Protein 4AIK (pdb70)

Solvent-accessible surface area: 15675 Å² total; per-residue (Å²): 102,41,4,17,29,29,0,11,81,0,13,48,32,13,83,44,2,14,46,97,80,6,137,114,56,155,36,82,64,56,24,7,30,0,0,15,1,5,58,89,36,62,64,154,70,50,45,100,74,9,3,114,28,21,32,36,119,74,90,51,0,49,174,9,0,40,76,0,78,126,130,21,14,1,45,42,96,69,28,79,145,47,187,210,41,107,132,12,69,29,35,159,114,0,63,85,38,15,128,93,0,42,33,23,16,23,57,0,19,128,85,0,25,37,86,15,51,93,110,36,53,65,29,0,48,26,2,6,73,102,0,13,88,48,3,109,148,41,121,176,55,25,12,20,34,38,1,40,77,2,3,76,30,10,72,46,0,9,54,84,78,8,149,109,44,159,32,82,64,47,10,9,21,0,0,32,4,8,76,107,35,65,36,121,49,56,49,117,106,7,4,156,26,13,27,46,128,72,90,50,0,46,176,8,0,67,94,0,76,148,101,24,9,2,42,44,112,54,6,100,127,56,207,220,40,120,67,10,66,43,20,159,114,1,73,78,42,14,125,93,1,45,36,27,14,36,66,0,32,144,82,2,21,65,46,21,57,87,107,27,53,61,52,3,54,39,1,5,83,79,0,18,135,39,0,87,113,20,67,118,192

Secondary structure (DSSP, 8-state):
--HHHHHHHHHHHHHHHHHHHTGGG---HHHHHHHHHHHHS-TTS-HHHHHHHHTS-HHHHHHHHHHHHHTTSEEEEEPSS-TT-EEEEE-GGGHHHHHHHHHHHHHHHHHHTTTS-HHHHHHHHHHHHHHHHHHHH--/---HHHHHHHHHHHHHHHHHHHTGGG---HHHHHHHHHHHHS-TTS-HHHHHHHHTS-HHHHHHHHHHHHHTTSEEEEE-SS-TT-EEEEE-GGGHHHHHHHHHHHHHHHHHHHTTS-HHHHHHHHHHHHHHHHHHHHHHH-

InterPro domains:
  IPR000835 MarR-type HTH domain [PF01047] (29-87)
  IPR000835 MarR-type HTH domain [PR00598] (47-63)
  IPR000835 MarR-type HTH domain [PR00598] (64-79)
  IPR000835 MarR-type HTH domain [PR00598] (83-99)
  IPR000835 MarR-type HTH domain [PR00598] (113-133)
  IPR000835 MarR-type HTH domain [PS50995] (2-135)
  IPR000835 MarR-type HTH domain [SM00347] (22-123)
  IPR023071 Transcriptional regulator, SlyA [MF_01819] (1-143)
  IPR023187 Transcriptional regulator MarR-type, conserved site [PS01117] (62-96)
  IPR036388 Winged helix-like DNA-binding domain superfamily [G3DSA:1.10.10.10] (1-143)
  IPR036390 Winged helix DNA-binding domain superfamily [SSF46785] (4-139)
  IPR039422 Transcription regulators MarR/SlyA-like [PTHR33164] (9-137)

Nearest PDB structures (foldseek):
  4aij-assembly1_B  TM=9.944E-01  e=9.880E-22  Yersinia pseudotuberculosis
  3q5f-assembly1_B  TM=8.776E-01  e=2.417E-16  Salmonella enterica subsp. enterica serovar Typhimurium
  2fbh-assembly1_A  TM=9.284E-01  e=7.154E-11  Pseudomonas aeruginosa
  5cyv-assembly1_B  TM=8.514E-01  e=1.481E-07  Rhodococcus jostii RHA1
  6pcp-assembly2_C  TM=8.225E-01  e=2.464E-07  Bordetella pertussis

Organism: Yersinia pseudotuberculosis serotype O:3 (strain YPIII) (NCBI:txid502800)

GO terms:
  GO:0000976 transcription cis-regulatory region binding (F, IPI)
  GO:0001216 DNA-binding transcription activator activity (F, IPI)
  GO:0001217 DNA-binding transcription repressor activity (F, IPI)
  GO:0032993 protein-DNA complex (C, IPI)
  GO:0045893 positive regulation of DNA-templated transcription (P, IDA)

CATH classification: 1.10.10.10

B-factor: mean 50.53, std 24.06, range [2.0, 117.18]

Foldseek 3Di:
DPVVVVVVVVVVVLLVVLCVQCVVVVDDSLLLLLQLLLVVDAQPDALQVSCVSSVHGNVVVVVSLVVCVVVVQWDWDQDPVHNVHTGIHGDPVCVVVNVSSVVSNVVSVVVVCPPPDDVVVVVVVVVVVVVVVVVVVPD/DDPPVVVVVVVVVVLLVVLCVQLVVVVDDSLQLLLLLQLVVDWQQDALCVSCVSSPHHSVVVVVSVVVCVVVVQWDWDADPVDRVGTGTGGDPVCVVVNVSSVVSNVVSVCVVPVVDDPCCVVVVVVVVVVVVVVVVVVVVD

Radius of gyration: 20.88 Å; Cα contacts (8 Å, |Δi|>4): 274; chains: 2; bounding box: 50×50×64 Å

Structure (mmCIF, N/CA/C/O backbone):
data_4AIK
#
_entry.id   4AIK
#
_cell.length_a   88.678
_cell.length_b   88.678
_cell.length_c   67.503
_cell.angle_alpha   90.00
_cell.angle_beta   90.00
_cell.angle_gamma   120.00
#
_symmetry.space_group_name_H-M   'P 3'
#
loop_
_entity.id
_entity.type
_entity.pdbx_description
1 polymer 'TRANSCRIPTIONAL REGULATOR SLYA'
2 polymer "ROVA PROMOTER FRAGMENT, 5'-D(*AP*TP*GP*AP*TP*AP*TP*TP *AP*TP**TP*TP*AP*TP*AP*TP*GP*AP*TP*AP*A)-3'"
3 polymer "ROVA PROMOTER FRAGMENT, 5'-D(*TP*TP*TP*AP*TP*CP*AP*TP *AP*TP*AP*AP*AP*TP*AP*AP*TP*AP*TP*CP*A)-3'"
4 water water
#
loop_
_atom_site.group_PDB
_atom_site.id
_atom_site.type_symbol
_atom_site.label_atom_id
_atom_site.label_alt_id
_atom_site.label_comp_id
_atom_site.label_asym_id
_atom_site.label_entity_id
_atom_site.label_seq_id
_atom_site.pdbx_PDB_ins_code
_atom_site.Cartn_x
_atom_site.Cartn_y
_atom_site.Cartn_z
_atom_site.occupancy
_atom_site.B_iso_or_equiv
_atom_site.auth_seq_id
_atom_site.auth_comp_id
_atom_site.auth_asym_id
_atom_site.auth_atom_id
_atom_site.pdbx_PDB_model_num
ATOM 1 N N . SER A 1 3 ? -34.874 -18.161 -13.532 1.00 37.02 3 SER A N 1
ATOM 2 C CA . SER A 1 3 ? -33.647 -17.605 -12.918 1.00 34.99 3 SER A CA 1
ATOM 3 C C . SER A 1 3 ? -32.680 -18.726 -12.628 1.00 34.21 3 SER A C 1
ATOM 4 O O . SER A 1 3 ? -33.083 -19.830 -12.271 1.00 33.22 3 SER A O 1
ATOM 7 N N . THR A 1 4 ? -31.401 -18.415 -12.785 1.00 33.38 4 THR A N 1
ATOM 8 C CA . THR A 1 4 ? -30.334 -19.356 -12.520 1.00 33.50 4 THR A CA 1
ATOM 9 C C . THR A 1 4 ? -29.289 -18.645 -11.675 1.00 32.30 4 THR A C 1
ATOM 10 O O . THR A 1 4 ? -28.105 -18.963 -11.760 1.00 31.84 4 THR A O 1
ATOM 14 N N . LEU A 1 5 ? -29.739 -17.696 -10.847 1.00 32.24 5 LEU A N 1
ATOM 15 C CA . LEU A 1 5 ? -28.837 -16.844 -10.068 1.00 31.88 5 LEU A CA 1
ATOM 16 C C . LEU A 1 5 ? -27.714 -17.582 -9.317 1.00 30.27 5 LEU A C 1
ATOM 17 O O . LEU A 1 5 ? -26.596 -17.093 -9.273 1.00 29.48 5 LEU A O 1
ATOM 22 N N . GLY A 1 6 ? -28.004 -18.746 -8.725 1.00 30.22 6 GLY A N 1
ATOM 23 C CA . GLY A 1 6 ? -26.934 -19.544 -8.097 1.00 30.24 6 GLY A CA 1
ATOM 24 C C . GLY A 1 6 ? -25.881 -20.006 -9.095 1.00 30.05 6 GLY A C 1
ATOM 25 O O . GLY A 1 6 ? -24.674 -19.874 -8.850 1.00 29.92 6 GLY A O 1
ATOM 26 N N . SER A 1 7 ? -26.346 -20.532 -10.228 1.00 31.05 7 SER A N 1
ATOM 27 C CA . SER A 1 7 ? -25.478 -21.010 -11.302 1.00 31.78 7 SER A CA 1
ATOM 28 C C . SER A 1 7 ? -24.642 -19.860 -11.872 1.00 31.16 7 SER A C 1
ATOM 29 O O . SER A 1 7 ? -23.434 -20.032 -12.166 1.00 30.39 7 SER A O 1
ATOM 32 N N . ASP A 1 8 ? -25.296 -18.703 -11.996 1.00 30.57 8 ASP A N 1
ATOM 33 C CA . ASP A 1 8 ? -24.677 -17.435 -12.446 1.00 30.60 8 ASP A CA 1
ATOM 34 C C . ASP A 1 8 ? -23.563 -16.956 -11.530 1.00 28.81 8 ASP A C 1
ATOM 35 O O . ASP A 1 8 ? -22.463 -16.628 -12.010 1.00 28.61 8 ASP A O 1
ATOM 40 N N . LEU A 1 9 ? -23.843 -16.908 -10.222 1.00 27.51 9 LEU A N 1
ATOM 41 C CA . LEU A 1 9 ? -22.839 -16.518 -9.239 1.00 26.04 9 LEU A CA 1
ATOM 42 C C . LEU A 1 9 ? -21.667 -17.483 -9.295 1.00 25.11 9 LEU A C 1
ATOM 43 O O . LEU A 1 9 ? -20.519 -17.042 -9.325 1.00 23.97 9 LEU A O 1
ATOM 48 N N . ALA A 1 10 ? -21.954 -18.789 -9.330 1.00 24.60 10 ALA A N 1
ATOM 49 C CA . ALA A 1 10 ? -20.901 -19.817 -9.413 1.00 25.59 10 ALA A CA 1
ATOM 50 C C . ALA A 1 10 ? -19.997 -19.669 -10.648 1.00 25.42 10 ALA A C 1
ATOM 51 O O . ALA A 1 10 ? -18.770 -19.809 -10.541 1.00 25.18 10 ALA A O 1
ATOM 53 N N . ARG A 1 11 ? -20.593 -19.372 -11.806 1.00 26.39 11 ARG A N 1
ATOM 54 C CA . ARG A 1 11 ? -19.825 -19.069 -13.026 1.00 28.01 11 ARG A CA 1
ATOM 55 C C . ARG A 1 11 ? -18.944 -17.822 -12.905 1.00 26.72 11 ARG A C 1
ATOM 56 O O . ARG A 1 11 ? -17.762 -17.829 -13.314 1.00 25.17 11 ARG A O 1
ATOM 64 N N . LEU A 1 12 ? -19.513 -16.744 -12.370 1.00 26.39 12 LEU A N 1
ATOM 65 C CA . LEU A 1 12 ? -18.724 -15.544 -12.095 1.00 26.46 12 LEU A CA 1
ATOM 66 C C . LEU A 1 12 ? -17.494 -15.874 -11.232 1.00 26.00 12 LEU A C 1
ATOM 67 O O . LEU A 1 12 ? -16.362 -15.504 -11.598 1.00 26.09 12 LEU A O 1
ATOM 72 N N . VAL A 1 13 ? -17.735 -16.538 -10.097 1.00 25.35 13 VAL A N 1
ATOM 73 C CA . VAL A 1 13 ? -16.674 -16.956 -9.152 1.00 25.97 13 VAL A CA 1
ATOM 74 C C . VAL A 1 13 ? -15.541 -17.724 -9.853 1.00 25.92 13 VAL A C 1
ATOM 75 O O . VAL A 1 13 ? -14.342 -17.430 -9.631 1.00 25.67 13 VAL A O 1
ATOM 79 N N . ARG A 1 14 ? -15.915 -18.668 -10.716 1.00 25.65 14 ARG A N 1
ATOM 80 C CA . ARG A 1 14 ? -14.940 -19.538 -11.390 1.00 26.82 14 ARG A CA 1
ATOM 81 C C . ARG A 1 14 ? -14.161 -18.785 -12.456 1.00 26.13 14 ARG A C 1
ATOM 82 O O . ARG A 1 14 ? -12.950 -18.967 -12.571 1.00 25.44 14 ARG A O 1
ATOM 90 N N . VAL A 1 15 ? -14.830 -17.930 -13.225 1.00 26.48 15 VAL A N 1
ATOM 91 C CA . VAL A 1 15 ? -14.098 -17.171 -14.257 1.00 27.71 15 VAL A CA 1
ATOM 92 C C . VAL A 1 15 ? -13.138 -16.141 -13.625 1.00 26.37 15 VAL A C 1
ATOM 93 O O . VAL A 1 15 ? -12.038 -15.890 -14.162 1.00 26.36 15 VAL A O 1
ATOM 97 N N . TRP A 1 16 ? -13.542 -15.574 -12.483 1.00 25.60 16 TRP A N 1
ATOM 98 C CA . TRP A 1 16 ? -12.744 -14.568 -11.739 1.00 25.25 16 TRP A CA 1
ATOM 99 C C . TRP A 1 16 ? -11.478 -15.217 -11.178 1.00 25.26 16 TRP A C 1
ATOM 100 O O . TRP A 1 16 ? -10.365 -14.673 -11.309 1.00 24.72 16 TRP A O 1
ATOM 111 N N . ARG A 1 17 ? -11.665 -16.359 -10.522 1.00 24.30 17 ARG A N 1
ATOM 112 C CA . ARG A 1 17 ? -10.536 -17.161 -10.038 1.00 24.76 17 ARG A CA 1
ATOM 113 C C . ARG A 1 17 ? -9.599 -17.600 -11.168 1.00 25.68 17 ARG A C 1
ATOM 114 O O . ARG A 1 17 ? -8.365 -17.597 -10.994 1.00 24.37 17 ARG A O 1
ATOM 122 N N . ALA A 1 18 ? -10.166 -17.962 -12.320 1.00 26.22 18 ALA A N 1
ATOM 123 C CA . ALA A 1 18 ? -9.369 -18.425 -13.468 1.00 27.21 18 ALA A CA 1
ATOM 124 C C . ALA A 1 18 ? -8.541 -17.304 -14.095 1.00 26.88 18 ALA A C 1
ATOM 125 O O . ALA A 1 18 ? -7.410 -17.535 -14.570 1.00 26.31 18 ALA A O 1
ATOM 127 N N . LEU A 1 19 ? -9.080 -16.093 -14.059 1.00 25.89 19 LEU A N 1
ATOM 128 C CA . LEU A 1 19 ? -8.323 -14.903 -14.449 1.00 25.48 19 LEU A CA 1
ATOM 129 C C . LEU A 1 19 ? -7.158 -14.620 -13.494 1.00 24.50 19 LEU A C 1
ATOM 130 O O . LEU A 1 19 ? -6.076 -14.239 -13.951 1.00 24.64 19 LEU A O 1
ATOM 135 N N . ILE A 1 20 ? -7.371 -14.784 -12.185 1.00 23.70 20 ILE A N 1
ATOM 136 C CA . ILE A 1 20 ? -6.268 -14.628 -11.231 1.00 23.69 20 ILE A CA 1
ATOM 137 C C . ILE A 1 20 ? -5.246 -15.725 -11.467 1.00 24.77 20 ILE A C 1
ATOM 138 O O . ILE A 1 20 ? -4.037 -15.450 -11.583 1.00 24.64 20 ILE A O 1
ATOM 143 N N . ASP A 1 21 ? -5.715 -16.971 -11.519 1.00 24.65 21 ASP A N 1
ATOM 144 C CA . ASP A 1 21 ? -4.816 -18.100 -11.799 1.00 26.33 21 ASP A CA 1
ATOM 145 C C . ASP A 1 21 ? -3.971 -17.870 -13.053 1.00 26.74 21 ASP A C 1
ATOM 146 O O . ASP A 1 21 ? -2.748 -18.109 -13.032 1.00 27.20 21 ASP A O 1
ATOM 151 N N . HIS A 1 22 ? -4.608 -17.402 -14.130 1.00 26.74 22 HIS A N 1
ATOM 152 C CA . HIS A 1 22 ? -3.890 -17.108 -15.372 1.00 28.04 22 HIS A CA 1
ATOM 153 C C . HIS A 1 22 ? -2.793 -16.053 -15.201 1.00 26.88 22 HIS A C 1
ATOM 154 O O . HIS A 1 22 ? -1.663 -16.227 -15.711 1.00 26.90 22 HIS A O 1
ATOM 161 N N . ARG A 1 23 ? -3.116 -14.973 -14.494 1.00 27.92 23 ARG A N 1
ATOM 162 C CA . ARG A 1 23 ? -2.138 -13.895 -14.264 1.00 28.34 23 ARG A CA 1
ATOM 163 C C . ARG A 1 23 ? -0.990 -14.336 -13.346 1.00 27.56 23 ARG A C 1
ATOM 164 O O . ARG A 1 23 ? 0.082 -13.719 -13.358 1.00 27.99 23 ARG A O 1
ATOM 172 N N . LEU A 1 24 ? -1.198 -15.410 -12.582 1.00 26.84 24 LEU A N 1
ATOM 173 C CA . LEU A 1 24 ? -0.163 -15.925 -11.682 1.00 26.32 24 LEU A CA 1
ATOM 174 C C . LEU A 1 24 ? 0.651 -17.094 -12.237 1.00 26.76 24 LEU A C 1
ATOM 175 O O . LEU A 1 24 ? 1.558 -17.561 -11.557 1.00 27.33 24 LEU A O 1
ATOM 180 N N . LYS A 1 25 ? 0.325 -17.547 -13.452 1.00 28.13 25 LYS A N 1
ATOM 181 C CA . LYS A 1 25 ? 0.883 -18.775 -14.060 1.00 29.40 25 LYS A CA 1
ATOM 182 C C . LYS A 1 25 ? 2.414 -18.908 -13.969 1.00 30.43 25 LYS A C 1
ATOM 183 O O . LYS A 1 25 ? 2.903 -19.976 -13.573 1.00 31.16 25 LYS A O 1
ATOM 189 N N . PRO A 1 26 ? 3.167 -17.852 -14.357 1.00 30.99 26 PRO A N 1
ATOM 190 C CA . PRO A 1 26 ? 4.643 -17.970 -14.299 1.00 32.33 26 PRO A CA 1
ATOM 191 C C . PRO A 1 26 ? 5.168 -18.316 -12.901 1.00 32.08 26 PRO A C 1
ATOM 192 O O . PRO A 1 26 ? 6.284 -18.841 -12.761 1.00 33.60 26 PRO A O 1
ATOM 196 N N . LEU A 1 27 ? 4.352 -18.054 -11.884 1.00 30.77 27 LEU A N 1
ATOM 197 C CA . LEU A 1 27 ? 4.678 -18.403 -10.501 1.00 29.88 27 LEU A CA 1
ATOM 198 C C . LEU A 1 27 ? 4.629 -19.932 -10.254 1.00 30.78 27 LEU A C 1
ATOM 199 O O . LEU A 1 27 ? 5.251 -20.442 -9.316 1.00 30.90 27 LEU A O 1
ATOM 204 N N . GLU A 1 28 ? 3.951 -20.669 -11.135 1.00 31.41 28 GLU A N 1
ATOM 205 C CA . GLU A 1 28 ? 3.786 -22.137 -11.006 1.00 32.75 28 GLU A CA 1
ATOM 206 C C . GLU A 1 28 ? 3.274 -22.610 -9.630 1.00 32.14 28 GLU A C 1
ATOM 207 O O . GLU A 1 28 ? 3.749 -23.614 -9.090 1.00 32.57 28 GLU A O 1
ATOM 213 N N . LEU A 1 29 ? 2.336 -21.865 -9.048 1.00 31.03 29 LEU A N 1
ATOM 214 C CA . LEU A 1 29 ? 1.620 -22.357 -7.881 1.00 30.83 29 LEU A CA 1
ATOM 215 C C . LEU A 1 29 ? 0.298 -22.919 -8.342 1.00 31.42 29 LEU A C 1
ATOM 216 O O . LEU A 1 29 ? -0.428 -22.305 -9.137 1.00 31.38 29 LEU A O 1
ATOM 221 N N . THR A 1 30 ? -0.035 -24.077 -7.809 1.00 31.43 30 THR A N 1
ATOM 222 C CA . THR A 1 30 ? -1.383 -24.578 -7.947 1.00 31.99 30 THR A CA 1
ATOM 223 C C . THR A 1 30 ? -2.372 -23.565 -7.355 1.00 30.80 30 THR A C 1
ATOM 224 O O . THR A 1 30 ? -2.069 -22.836 -6.403 1.00 30.38 30 THR A O 1
ATOM 228 N N . GLN A 1 31 ? -3.560 -23.525 -7.934 1.00 31.52 31 GLN A N 1
ATOM 229 C CA . GLN A 1 31 ? -4.653 -22.733 -7.394 1.00 31.83 31 GLN A CA 1
ATOM 230 C C . GLN A 1 31 ? -4.782 -22.889 -5.874 1.00 31.10 31 GLN A C 1
ATOM 231 O O . GLN A 1 31 ? -4.952 -21.908 -5.165 1.00 30.55 31 GLN A O 1
ATOM 237 N N . THR A 1 32 ? -4.643 -24.112 -5.362 1.00 31.54 32 THR A N 1
ATOM 238 C CA . THR A 1 32 ? -4.848 -24.318 -3.929 1.00 31.51 32 THR A CA 1
ATOM 239 C C . THR A 1 32 ? -3.764 -23.658 -3.093 1.00 29.68 32 THR A C 1
ATOM 240 O O . THR A 1 32 ? -4.050 -23.089 -2.041 1.00 29.21 32 THR A O 1
ATOM 244 N N . HIS A 1 33 ? -2.522 -23.725 -3.568 1.00 29.03 33 HIS A N 1
ATOM 245 C CA . HIS A 1 33 ? -1.396 -23.093 -2.883 1.00 28.15 33 HIS A CA 1
ATOM 246 C C . HIS A 1 33 ? -1.532 -21.565 -2.785 1.00 26.99 33 HIS A C 1
ATOM 247 O O . HIS A 1 33 ? -1.365 -20.992 -1.688 1.00 26.00 33 HIS A O 1
ATOM 254 N N . TRP A 1 34 ? -1.885 -20.907 -3.897 1.00 26.22 34 TRP A N 1
ATOM 255 C CA . TRP A 1 34 ? -1.892 -19.434 -3.907 1.00 25.91 34 TRP A CA 1
ATOM 256 C C . TRP A 1 34 ? -3.071 -18.863 -3.119 1.00 26.20 34 TRP A C 1
ATOM 257 O O . TRP A 1 34 ? -2.909 -17.874 -2.424 1.00 26.75 34 TRP A O 1
ATOM 268 N N . VAL A 1 35 ? -4.230 -19.530 -3.157 1.00 26.95 35 VAL A N 1
ATOM 269 C CA . VAL A 1 35 ? -5.348 -19.136 -2.300 1.00 27.92 35 VAL A CA 1
ATOM 270 C C . VAL A 1 35 ? -4.949 -19.266 -0.823 1.00 28.56 35 VAL A C 1
ATOM 271 O O . VAL A 1 35 ? -5.147 -18.342 -0.047 1.00 29.43 35 VAL A O 1
ATOM 275 N N . THR A 1 36 ? -4.352 -20.402 -0.455 1.00 29.61 36 THR A N 1
ATOM 276 C CA . THR A 1 36 ? -3.917 -20.653 0.937 1.00 30.36 36 THR A CA 1
ATOM 277 C C . THR A 1 36 ? -2.857 -19.669 1.453 1.00 29.45 36 TH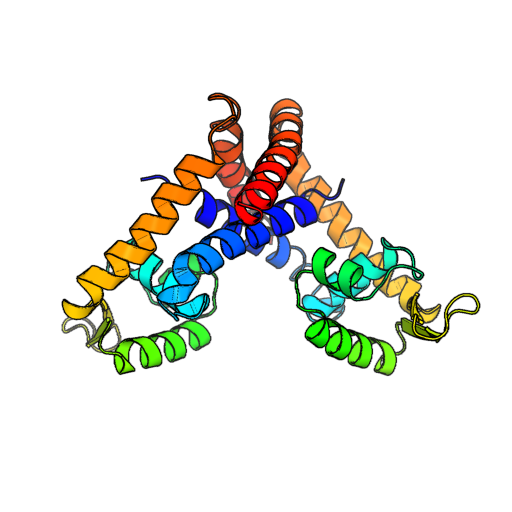R A C 1
ATOM 278 O O . THR A 1 36 ? -2.971 -19.153 2.577 1.00 29.68 36 THR A O 1
ATOM 282 N N . LEU A 1 37 ? -1.854 -19.385 0.625 1.00 28.30 37 LEU A N 1
ATOM 283 C CA . LEU A 1 37 ? -0.851 -18.378 0.938 1.00 27.41 37 LEU A CA 1
ATOM 284 C C . LEU A 1 37 ? -1.491 -17.014 1.216 1.00 27.28 37 LEU A C 1
ATOM 285 O O . LEU A 1 37 ? -1.158 -16.366 2.216 1.00 28.30 37 LEU A O 1
ATOM 290 N N . TYR A 1 38 ? -2.387 -16.603 0.314 1.00 25.59 38 TYR A N 1
ATOM 291 C CA . TYR A 1 38 ? -3.172 -15.354 0.419 1.00 25.80 38 TYR A CA 1
ATOM 292 C C . TYR A 1 38 ? -3.919 -15.255 1.746 1.00 26.90 38 TYR A C 1
ATOM 293 O O . TYR A 1 38 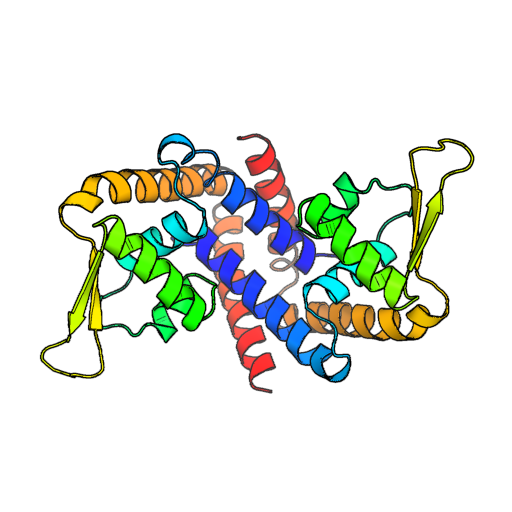? -3.857 -14.224 2.431 1.00 26.65 38 TYR A O 1
ATOM 302 N N . ASN A 1 39 ? -4.603 -16.338 2.122 1.00 27.70 39 ASN A N 1
ATOM 303 C CA . ASN A 1 39 ? -5.378 -16.355 3.358 1.00 29.76 39 ASN A CA 1
ATOM 304 C C . ASN A 1 39 ? -4.534 -16.455 4.618 1.00 30.90 39 ASN A C 1
ATOM 305 O O . ASN A 1 39 ? -4.870 -15.831 5.627 1.00 32.65 39 ASN A O 1
ATOM 310 N N . ILE A 1 40 ? -3.432 -17.205 4.544 1.00 30.29 40 ILE A N 1
ATOM 311 C CA . ILE A 1 40 ? -2.440 -17.253 5.625 1.00 31.85 40 ILE A CA 1
ATOM 312 C C . ILE A 1 40 ? -1.894 -15.848 5.911 1.00 32.60 40 ILE A C 1
ATOM 313 O O . ILE A 1 40 ? -1.723 -15.466 7.072 1.00 34.44 40 ILE A O 1
ATOM 318 N N . ASN A 1 41 ? -1.662 -15.072 4.855 1.00 32.51 41 ASN A N 1
ATOM 319 C CA . ASN A 1 41 ? -1.176 -13.692 5.010 1.00 34.10 41 ASN A CA 1
ATOM 320 C C . ASN A 1 41 ? -2.239 -12.698 5.492 1.00 36.65 41 ASN A C 1
ATOM 321 O O . ASN A 1 41 ? -1.904 -11.687 6.128 1.00 38.38 41 ASN A O 1
ATOM 326 N N . ARG A 1 42 ? -3.505 -12.980 5.176 1.00 37.32 42 ARG A N 1
ATOM 327 C CA . ARG A 1 42 ? -4.636 -12.095 5.489 1.00 40.02 42 ARG A CA 1
ATOM 328 C C . ARG A 1 42 ? -5.031 -12.152 6.955 1.00 43.04 42 ARG A C 1
ATOM 329 O O . ARG A 1 42 ? -5.414 -11.143 7.550 1.00 45.02 42 ARG A O 1
ATOM 337 N N . LEU A 1 43 ? -4.964 -13.356 7.514 1.00 43.79 43 LEU A N 1
ATOM 338 C CA . LEU A 1 43 ? -5.563 -13.657 8.804 1.00 47.09 43 LEU A CA 1
ATOM 339 C C . LEU A 1 43 ? -4.530 -13.733 9.922 1.00 49.14 43 LEU A C 1
ATOM 340 O O . LEU A 1 43 ? -3.355 -13.993 9.658 1.00 48.25 43 LEU A O 1
ATOM 345 N N . PRO A 1 44 ? -4.964 -13.493 11.175 1.00 52.49 44 PRO A N 1
ATOM 346 C CA . PRO A 1 44 ? -4.072 -13.658 12.322 1.00 54.61 44 PRO A CA 1
ATOM 347 C C . PRO A 1 44 ? -3.668 -15.124 12.512 1.00 54.12 44 PRO A C 1
ATOM 348 O O . PRO A 1 44 ? -4.501 -16.013 12.310 1.00 53.71 44 PRO A O 1
ATOM 352 N N . PRO A 1 45 ? -2.398 -15.376 12.895 1.00 54.59 45 PRO A N 1
ATOM 353 C CA . PRO A 1 45 ? -1.872 -16.726 13.140 1.00 54.51 45 PRO A CA 1
ATOM 354 C C . PRO A 1 45 ? -2.631 -17.483 14.230 1.00 57.15 45 PRO A C 1
ATOM 355 O O . PRO A 1 45 ? -2.625 -18.717 14.246 1.00 57.00 45 PRO A O 1
ATOM 359 N N . GLU A 1 46 ? -3.277 -16.735 15.124 1.00 59.95 46 GLU A N 1
ATOM 360 C CA . GLU A 1 46 ? -4.072 -17.293 16.219 1.00 62.94 46 GLU A CA 1
ATOM 361 C C . GLU A 1 46 ? -5.352 -17.986 15.734 1.00 62.32 46 GLU A C 1
ATOM 362 O O . GLU A 1 46 ? -5.936 -18.796 16.460 1.00 64.32 46 GLU A O 1
ATOM 368 N N . GLN A 1 47 ? -5.773 -17.660 14.512 1.00 59.88 47 GLN A N 1
ATOM 369 C CA . GLN A 1 47 ? -6.956 -18.254 13.885 1.00 59.32 47 GLN A CA 1
ATOM 370 C C . GLN A 1 47 ? -6.732 -19.749 13.650 1.00 58.32 47 GLN A C 1
ATOM 371 O O . GLN A 1 47 ? -5.664 -20.159 13.183 1.00 56.68 47 GLN A O 1
ATOM 377 N N . SER A 1 48 ? -7.742 -20.553 13.977 1.00 59.79 48 SER A N 1
ATOM 378 C CA . SER A 1 48 ? -7.632 -22.013 13.936 1.00 59.58 48 SER A CA 1
ATOM 379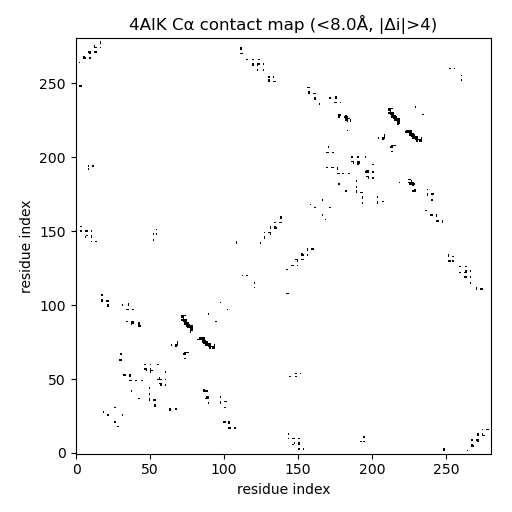 C C . SER A 1 48 ? -7.475 -22.580 12.522 1.00 56.57 48 SER A C 1
ATOM 380 O O . SER A 1 48 ? -7.777 -21.907 11.534 1.00 54.36 48 SER A O 1
ATOM 383 N N . GLN A 1 49 ? -6.996 -23.820 12.447 1.00 56.56 49 GLN A N 1
ATOM 384 C CA . GLN A 1 49 ? -6.911 -24.555 11.190 1.00 54.81 49 GLN A CA 1
ATOM 385 C C . GLN A 1 49 ? -8.279 -24.803 10.575 1.00 55.70 49 GLN A C 1
ATOM 386 O O . GLN A 1 49 ? -8.426 -24.757 9.356 1.00 53.46 49 GLN A O 1
ATOM 392 N N . ILE A 1 50 ? -9.279 -25.084 11.410 1.00 47.32 50 ILE A N 1
ATOM 393 C CA . ILE A 1 50 ? -10.637 -25.220 10.894 1.00 48.74 50 ILE A CA 1
ATOM 394 C C . ILE A 1 50 ? -11.100 -23.898 10.274 1.00 48.27 50 ILE A C 1
ATOM 395 O O . ILE A 1 50 ? -11.647 -23.898 9.174 1.00 47.21 50 ILE A O 1
ATOM 400 N N . GLN A 1 51 ? -10.813 -22.781 10.945 1.00 49.60 51 GLN A N 1
ATOM 401 C CA . GLN A 1 51 ? -11.205 -21.459 10.444 1.00 49.95 51 GLN A CA 1
ATOM 402 C C . GLN A 1 51 ? -10.399 -20.985 9.235 1.00 47.18 51 GLN A C 1
ATOM 403 O O . GLN A 1 51 ? -10.949 -20.336 8.350 1.00 47.15 51 GLN A O 1
ATOM 409 N N . LEU A 1 52 ? -9.102 -21.289 9.199 1.00 45.29 52 LEU A N 1
ATOM 410 C CA . LEU A 1 52 ? -8.290 -20.975 8.026 1.00 42.82 52 LEU A CA 1
ATOM 411 C C . LEU A 1 52 ? -8.866 -21.688 6.802 1.00 41.66 52 LEU A C 1
ATOM 412 O O . LEU A 1 52 ? -9.026 -21.091 5.745 1.00 41.22 52 LEU A O 1
ATOM 417 N N . ALA A 1 53 ? -9.221 -22.959 6.971 1.00 41.69 53 ALA A N 1
ATOM 418 C CA . ALA A 1 53 ? -9.857 -23.722 5.905 1.00 41.11 53 ALA A CA 1
ATOM 419 C C . ALA A 1 53 ? -11.180 -23.074 5.470 1.00 42.23 53 ALA A C 1
ATOM 420 O O . ALA A 1 53 ? -11.551 -23.122 4.298 1.00 41.99 53 ALA A O 1
ATOM 422 N N . LYS A 1 54 ? -11.858 -22.434 6.419 1.00 43.68 54 LYS A N 1
ATOM 423 C CA . LYS A 1 54 ? -13.121 -21.728 6.160 1.00 45.48 54 LYS A CA 1
ATOM 424 C C . LYS A 1 54 ? -12.916 -20.516 5.260 1.00 44.59 54 LYS A C 1
ATOM 425 O O . LYS A 1 54 ? -13.700 -20.275 4.346 1.00 44.94 54 LYS A O 1
ATOM 431 N N . ALA A 1 55 ? -11.845 -19.769 5.522 1.00 43.31 55 ALA A N 1
ATOM 432 C CA . ALA A 1 55 ? -11.463 -18.635 4.690 1.00 42.92 55 ALA A CA 1
ATOM 433 C C . ALA A 1 55 ? -11.096 -19.101 3.287 1.00 41.42 55 ALA A C 1
ATOM 434 O O . ALA A 1 55 ? -11.438 -18.450 2.303 1.00 42.32 55 ALA A O 1
ATOM 436 N N . ILE A 1 56 ? -10.409 -20.239 3.210 1.00 39.11 56 ILE A N 1
ATOM 437 C CA . ILE A 1 56 ? -9.885 -20.760 1.951 1.00 38.08 56 ILE A CA 1
ATOM 438 C C . ILE A 1 56 ? -10.972 -21.401 1.119 1.00 39.51 56 ILE A C 1
ATOM 439 O O . ILE A 1 56 ? -11.009 -21.228 -0.102 1.00 40.07 56 ILE A O 1
ATOM 444 N N . GLY A 1 57 ? -11.832 -22.161 1.795 1.00 40.51 57 GLY A N 1
ATOM 445 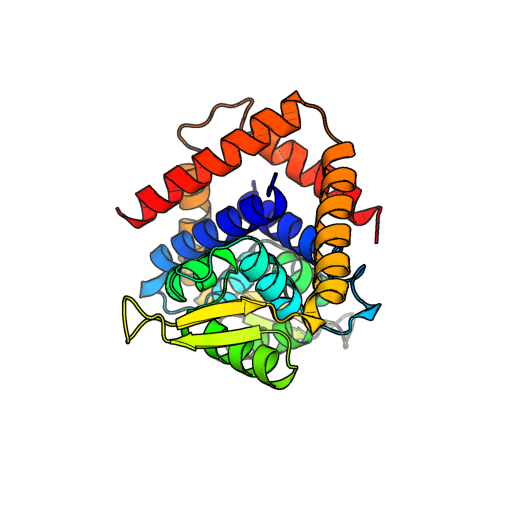C CA . GLY A 1 57 ? -12.919 -22.888 1.154 1.00 42.98 57 GLY A CA 1
ATOM 446 C C . GLY A 1 57 ? -12.655 -24.381 1.054 1.00 43.01 57 GLY A C 1
ATOM 447 O O . GLY A 1 57 ? -13.132 -25.036 0.133 1.00 44.79 57 GLY A O 1
ATOM 448 N N . ILE A 1 58 ? -11.896 -24.925 2.000 1.00 42.07 58 ILE A N 1
ATOM 449 C CA . ILE A 1 58 ? -11.536 -26.346 1.975 1.00 42.47 58 ILE A CA 1
ATOM 450 C C . ILE A 1 58 ? -11.721 -26.955 3.368 1.00 43.51 58 ILE A C 1
ATOM 451 O O . ILE A 1 58 ? -11.836 -26.218 4.347 1.00 43.63 58 ILE A O 1
ATOM 456 N N . GLU A 1 59 ? -11.775 -28.284 3.455 1.00 45.54 59 GLU A N 1
ATOM 457 C CA . GLU A 1 59 ? -11.817 -28.967 4.757 1.00 47.11 59 GLU A CA 1
ATOM 458 C C . GLU A 1 59 ? -10.419 -29.086 5.357 1.00 45.89 59 GLU A C 1
ATOM 459 O O . GLU A 1 59 ? -9.418 -28.882 4.661 1.00 43.89 59 GLU A O 1
ATOM 465 N N . GLN A 1 60 ? -10.351 -29.420 6.644 1.00 47.47 60 GLN A N 1
ATOM 466 C CA . GLN A 1 60 ? -9.069 -29.399 7.358 1.00 47.16 60 GLN A CA 1
ATOM 467 C C . GLN A 1 60 ? -8.052 -30.479 6.932 1.00 47.11 60 GLN A C 1
ATOM 468 O O . GLN A 1 60 ? -6.860 -30.196 6.917 1.00 45.69 60 GLN A O 1
ATOM 474 N N . PRO A 1 61 ? -8.507 -31.706 6.576 1.00 49.42 61 PRO A N 1
ATOM 475 C CA . PRO A 1 61 ? -7.516 -32.672 6.081 1.00 49.87 61 PRO A CA 1
ATOM 476 C C . PRO A 1 61 ? -6.860 -32.206 4.774 1.00 47.62 61 PRO A C 1
ATOM 477 O O . PRO A 1 61 ? -5.678 -32.474 4.534 1.00 47.43 61 PRO A O 1
ATOM 481 N N . SER A 1 62 ? -7.627 -31.502 3.947 1.00 46.24 62 SER A N 1
ATOM 482 C CA . SER A 1 62 ? -7.103 -30.924 2.717 1.00 44.84 62 SER A CA 1
ATOM 483 C C . SER A 1 62 ? -6.177 -29.748 3.008 1.00 42.21 62 SER A C 1
ATOM 484 O O . SER A 1 62 ? -5.229 -29.491 2.254 1.00 41.97 62 SER A O 1
ATOM 487 N N . LEU A 1 63 ? -6.439 -29.036 4.101 1.00 41.42 63 LEU A N 1
ATOM 488 C CA . LEU A 1 63 ? -5.548 -27.947 4.504 1.00 39.78 63 LEU A CA 1
ATOM 489 C C . LEU A 1 63 ? -4.228 -28.508 5.026 1.00 39.77 63 LEU A C 1
ATOM 490 O O . LEU A 1 63 ? -3.179 -27.917 4.796 1.00 39.01 63 LEU A O 1
ATOM 495 N N . VAL A 1 64 ? -4.279 -29.659 5.702 1.00 41.34 64 VAL A N 1
ATOM 496 C CA . VAL A 1 64 ? -3.074 -30.240 6.306 1.00 41.75 64 VAL A CA 1
ATOM 497 C C . VAL A 1 64 ? -2.034 -30.649 5.259 1.00 41.44 64 VAL A C 1
ATOM 498 O O . VAL A 1 64 ? -0.862 -30.273 5.380 1.00 40.73 64 VAL A O 1
ATOM 502 N N . ARG A 1 65 ? -2.453 -31.392 4.236 1.00 41.51 65 ARG A N 1
ATOM 503 C CA . ARG A 1 65 ? -1.529 -31.753 3.161 1.00 42.07 65 ARG A CA 1
ATOM 504 C C . ARG A 1 65 ? -1.013 -30.536 2.377 1.00 39.89 65 ARG A C 1
ATOM 505 O O . ARG A 1 65 ? 0.150 -30.499 1.976 1.00 40.18 65 ARG A O 1
ATOM 513 N N . THR A 1 66 ? -1.879 -29.545 2.186 1.00 38.30 66 THR A N 1
ATOM 514 C CA . THR A 1 66 ? -1.476 -28.270 1.577 1.00 36.90 66 THR A CA 1
ATOM 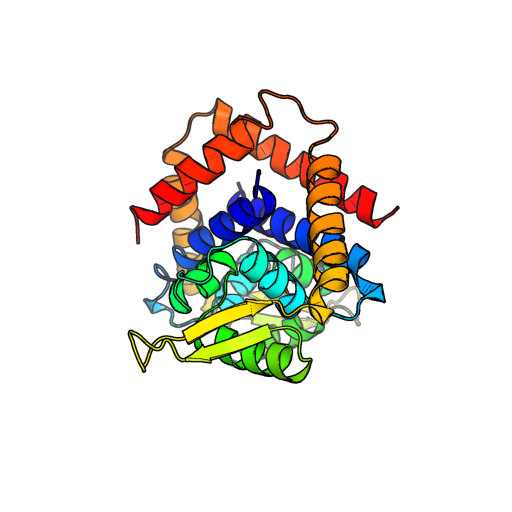515 C C . THR A 1 66 ? -0.424 -27.591 2.442 1.00 36.25 66 THR A C 1
ATOM 516 O O . THR A 1 66 ? 0.544 -27.032 1.920 1.00 36.21 66 THR A O 1
ATOM 520 N N . LEU A 1 67 ? -0.595 -27.668 3.760 1.00 36.46 67 LEU A N 1
ATOM 521 C CA . LEU A 1 67 ? 0.387 -27.104 4.694 1.00 36.87 67 LEU A CA 1
ATOM 522 C C . LEU A 1 67 ? 1.736 -27.818 4.649 1.00 37.93 67 LEU A C 1
ATOM 523 O O . LEU A 1 67 ? 2.775 -27.164 4.674 1.00 37.98 67 LEU A O 1
ATOM 528 N N . ASP A 1 68 ? 1.712 -29.150 4.586 1.00 39.16 68 ASP A N 1
ATOM 529 C CA . ASP A 1 68 ? 2.925 -29.947 4.419 1.00 41.01 68 ASP A CA 1
ATOM 530 C C . ASP A 1 68 ? 3.709 -29.565 3.163 1.00 40.79 68 ASP A C 1
ATOM 531 O O . ASP A 1 68 ? 4.939 -29.491 3.197 1.00 41.84 68 ASP A O 1
ATOM 536 N N . GLN A 1 69 ? 2.993 -29.335 2.063 1.00 39.84 69 GLN A N 1
ATOM 537 C CA . GLN A 1 69 ? 3.604 -28.962 0.794 1.00 40.42 69 GLN A CA 1
ATOM 538 C C . GLN A 1 69 ? 4.240 -27.584 0.880 1.00 39.51 69 GLN A C 1
ATOM 539 O O . GLN A 1 69 ? 5.383 -27.392 0.469 1.00 40.70 69 GLN A O 1
ATOM 545 N N . LEU A 1 70 ? 3.499 -26.634 1.437 1.00 38.04 70 LEU A N 1
ATOM 546 C CA . LEU A 1 70 ? 4.015 -25.286 1.643 1.00 37.88 70 LEU A CA 1
ATOM 547 C C . LEU A 1 70 ? 5.195 -25.288 2.618 1.00 39.34 70 LEU A C 1
ATOM 548 O O . LEU A 1 70 ? 6.185 -24.598 2.392 1.00 40.62 70 LEU A O 1
ATOM 553 N N . GLU A 1 71 ? 5.107 -26.094 3.676 1.00 39.99 71 GLU A N 1
ATOM 554 C CA . GLU A 1 71 ? 6.233 -26.263 4.594 1.00 42.11 71 GLU A CA 1
ATOM 555 C C . GLU A 1 71 ? 7.426 -26.915 3.886 1.00 44.18 71 GLU A C 1
ATOM 556 O O . GLU A 1 71 ? 8.569 -26.497 4.096 1.00 45.72 71 GLU A O 1
ATOM 562 N N . GLU A 1 72 ? 7.151 -27.919 3.043 1.00 44.78 72 GLU A N 1
ATOM 563 C CA . GLU A 1 72 ? 8.166 -28.551 2.184 1.00 47.30 72 GLU A CA 1
ATOM 564 C C . GLU A 1 72 ? 8.984 -27.480 1.471 1.00 47.84 72 GLU A C 1
ATOM 565 O O . GLU A 1 72 ? 10.215 -27.526 1.469 1.00 49.87 72 GLU A O 1
ATOM 571 N N . LYS A 1 73 ? 8.276 -26.512 0.886 1.00 46.15 73 LYS A N 1
ATOM 572 C CA . LYS A 1 73 ? 8.864 -25.457 0.056 1.00 47.10 73 LYS A CA 1
ATOM 573 C C . LYS A 1 73 ? 9.475 -24.327 0.888 1.00 47.43 73 LYS A C 1
ATOM 574 O O . LYS A 1 73 ? 9.964 -23.325 0.338 1.00 48.15 73 LYS A O 1
ATOM 580 N N . GLY A 1 74 ? 9.425 -24.489 2.209 1.00 61.65 74 GLY A N 1
ATOM 581 C CA . GLY A 1 74 ? 9.927 -23.495 3.151 1.00 63.67 74 GLY A CA 1
ATOM 582 C C . GLY A 1 74 ? 9.189 -22.167 3.110 1.00 60.79 74 GLY A C 1
ATOM 583 O O . GLY A 1 74 ? 9.755 -21.135 3.462 1.00 62.64 74 GLY A O 1
ATOM 584 N N . LEU A 1 75 ? 7.928 -22.192 2.683 1.00 57.29 75 LEU A N 1
ATOM 585 C CA . LEU A 1 75 ? 7.120 -20.970 2.589 1.00 55.18 75 LEU A CA 1
ATOM 586 C C . LEU A 1 75 ? 6.363 -20.671 3.880 1.00 56.22 75 LEU A C 1
ATOM 587 O O . LEU A 1 75 ? 5.977 -19.527 4.126 1.00 56.04 75 LEU A O 1
ATOM 592 N N . ILE A 1 76 ? 6.144 -21.704 4.691 1.00 57.78 76 ILE A N 1
ATOM 593 C CA . ILE A 1 76 ? 5.442 -21.563 5.969 1.00 59.22 76 ILE A CA 1
ATOM 594 C C . ILE A 1 76 ? 6.102 -22.396 7.067 1.00 62.54 76 ILE A C 1
ATOM 595 O O . ILE A 1 76 ? 6.808 -23.366 6.785 1.00 63.98 76 ILE A O 1
ATOM 600 N N . THR A 1 77 ? 5.876 -22.004 8.317 1.00 64.58 77 THR A N 1
ATOM 601 C CA . THR A 1 77 ? 6.267 -22.820 9.463 1.00 67.60 77 THR A CA 1
ATOM 602 C C . THR A 1 77 ? 5.042 -23.143 10.309 1.00 66.95 77 THR A C 1
ATOM 603 O O . THR A 1 77 ? 4.038 -22.427 10.263 1.00 65.48 77 THR A O 1
ATOM 607 N N . ARG A 1 78 ? 5.135 -24.230 11.069 1.00 68.86 78 ARG A N 1
ATOM 608 C CA . ARG A 1 78 ? 4.094 -24.618 12.010 1.00 68.99 78 ARG A CA 1
ATOM 609 C C . ARG A 1 78 ? 4.709 -24.937 13.367 1.00 71.92 78 ARG A C 1
ATOM 610 O O . ARG A 1 78 ? 4.779 -26.100 13.774 1.00 73.00 78 ARG A O 1
ATOM 618 N N . HIS A 1 79 ? 5.164 -23.892 14.055 1.00 73.97 79 HIS A N 1
ATOM 619 C CA . HIS A 1 79 ? 5.728 -24.029 15.394 1.00 77.10 79 HIS A CA 1
ATOM 620 C C . HIS A 1 79 ? 4.626 -24.333 16.401 1.00 76.36 79 HIS A C 1
ATOM 621 O O . HIS A 1 79 ? 3.597 -23.650 16.438 1.00 75.01 79 HIS A O 1
ATOM 628 N N . THR A 1 80 ? 4.847 -25.363 17.211 1.00 77.82 80 THR A N 1
ATOM 629 C CA . THR A 1 80 ? 3.861 -25.799 18.192 1.00 77.40 80 THR A CA 1
ATOM 630 C C . THR A 1 80 ? 3.763 -24.787 19.329 1.00 78.73 80 THR A C 1
ATOM 631 O O . THR A 1 80 ? 4.769 -24.434 19.947 1.00 81.29 80 THR A O 1
ATOM 635 N N . SER A 1 81 ? 2.543 -24.320 19.584 1.00 77.81 81 SER A N 1
ATOM 636 C CA . SER A 1 81 ? 2.284 -23.297 20.593 1.00 79.63 81 SER A CA 1
ATOM 637 C C . SER A 1 81 ? 2.803 -23.725 21.965 1.00 81.49 81 SER A C 1
ATOM 638 O O . SER A 1 81 ? 2.468 -24.804 22.458 1.00 80.72 81 SER A O 1
ATOM 641 N N . ALA A 1 82 ? 3.636 -22.875 22.561 1.00 84.52 82 ALA A N 1
ATOM 642 C CA . ALA A 1 82 ? 4.233 -23.139 23.870 1.00 86.88 82 ALA A CA 1
ATOM 643 C C . ALA A 1 82 ? 3.193 -23.114 24.989 1.00 86.47 82 ALA A C 1
ATOM 644 O O . ALA A 1 82 ? 3.378 -23.737 26.038 1.00 87.04 82 ALA A O 1
ATOM 646 N N . ASN A 1 83 ? 2.104 -22.387 24.753 1.00 85.91 83 ASN A N 1
ATOM 647 C CA . ASN A 1 83 ? 0.999 -22.294 25.701 1.00 86.02 83 ASN A CA 1
ATOM 648 C C . ASN A 1 83 ? 0.074 -23.505 25.590 1.00 83.34 83 ASN A C 1
ATOM 649 O O . ASN A 1 83 ? -0.448 -23.993 26.595 1.00 83.28 83 ASN A O 1
ATOM 654 N N . ASP A 1 84 ? -0.116 -23.980 24.360 1.00 81.56 84 ASP A N 1
ATOM 655 C CA . ASP A 1 84 ? -1.031 -25.080 24.063 1.00 79.88 84 ASP A CA 1
ATOM 656 C C . ASP A 1 84 ? -0.365 -26.086 23.117 1.00 78.71 84 ASP A C 1
ATOM 657 O O . ASP A 1 84 ? -0.477 -25.968 21.893 1.00 77.94 84 ASP A O 1
ATOM 662 N N . ARG A 1 85 ? 0.307 -27.080 23.703 1.00 76.10 85 ARG A N 1
ATOM 663 C CA . ARG A 1 85 ? 1.107 -28.074 22.965 1.00 76.11 85 ARG A CA 1
ATOM 664 C C . ARG A 1 85 ? 0.393 -28.880 21.865 1.00 75.16 85 ARG A C 1
ATOM 665 O O . ARG A 1 85 ? 1.028 -29.685 21.184 1.00 76.66 85 ARG A O 1
ATOM 673 N N . ARG A 1 86 ? -0.912 -28.680 21.697 1.00 74.28 86 ARG A N 1
ATOM 674 C CA . ARG A 1 86 ? -1.646 -29.329 20.606 1.00 75.05 86 ARG A CA 1
ATOM 675 C C . ARG A 1 86 ? -2.020 -28.334 19.509 1.00 73.40 86 ARG A C 1
ATOM 676 O O . ARG A 1 86 ? -2.400 -28.731 18.410 1.00 74.67 86 ARG A O 1
ATOM 684 N N . ALA A 1 87 ? -1.920 -27.046 19.828 1.00 71.62 87 ALA A N 1
ATOM 685 C CA . ALA A 1 87 ? -2.196 -25.971 18.883 1.00 70.79 87 ALA A CA 1
ATOM 686 C C . ALA A 1 87 ? -0.908 -25.513 18.212 1.00 68.29 87 ALA A C 1
ATOM 687 O O . ALA A 1 87 ? 0.170 -25.586 18.806 1.00 68.03 87 ALA A O 1
ATOM 689 N N . LYS A 1 88 ? -1.019 -25.046 16.972 1.00 67.35 88 LYS A N 1
ATOM 690 C CA . LYS A 1 88 ? 0.158 -24.620 16.218 1.00 65.11 88 LYS A CA 1
ATOM 691 C C . LYS A 1 88 ? 0.044 -23.200 15.647 1.00 64.32 88 LYS A C 1
ATOM 692 O O . LYS A 1 88 ? -1.035 -22.601 15.626 1.00 66.22 88 LYS A O 1
ATOM 698 N N . ARG A 1 89 ? 1.183 -22.681 15.199 1.00 62.59 89 ARG A N 1
ATOM 699 C CA . ARG A 1 89 ? 1.326 -21.301 14.758 1.00 62.17 89 ARG A CA 1
ATOM 700 C C . ARG A 1 89 ? 1.704 -21.293 13.277 1.00 59.85 89 ARG A C 1
ATOM 701 O O . ARG A 1 89 ? 2.850 -21.582 12.916 1.00 59.07 89 ARG A O 1
ATOM 709 N N . ILE A 1 90 ? 0.728 -20.987 12.424 1.00 59.58 90 ILE A N 1
ATOM 710 C CA . ILE A 1 90 ? 0.945 -20.963 10.976 1.00 57.80 90 ILE A CA 1
ATOM 711 C C . ILE A 1 90 ? 1.229 -19.540 10.502 1.00 57.22 90 ILE A C 1
ATOM 712 O O . ILE A 1 90 ? 0.373 -18.655 10.608 1.00 59.82 90 ILE A O 1
ATOM 717 N N . LYS A 1 91 ? 2.436 -19.328 9.985 1.00 54.71 91 LYS A N 1
ATOM 718 C CA . LYS A 1 91 ? 2.811 -18.040 9.412 1.00 54.17 91 LYS A CA 1
ATOM 719 C C . LYS A 1 91 ? 3.852 -18.199 8.302 1.00 51.40 91 LYS A C 1
ATOM 720 O O . LYS A 1 91 ? 4.564 -19.207 8.234 1.00 51.05 91 LYS A O 1
ATOM 726 N N . LEU A 1 92 ? 3.910 -17.202 7.425 1.00 50.34 92 LEU A N 1
ATOM 727 C CA . LEU A 1 92 ? 4.825 -17.194 6.294 1.00 47.64 92 LEU A CA 1
ATOM 728 C C . LEU A 1 92 ? 6.276 -17.011 6.736 1.00 47.52 92 LEU A C 1
ATOM 729 O O . LEU A 1 92 ? 6.552 -16.412 7.781 1.00 49.63 92 LEU A O 1
ATOM 734 N N . THR A 1 93 ? 7.195 -17.542 5.938 1.00 46.05 93 THR A N 1
ATOM 735 C CA . THR A 1 93 ? 8.625 -17.322 6.166 1.00 47.24 93 THR A CA 1
ATOM 736 C C . THR A 1 93 ? 9.079 -16.073 5.420 1.00 46.55 93 THR A C 1
ATOM 737 O O . THR A 1 93 ? 8.317 -15.490 4.642 1.00 44.54 93 THR A O 1
ATOM 741 N N . GLU A 1 94 ? 10.322 -15.666 5.657 1.00 49.15 94 GLU A N 1
ATOM 742 C CA . GLU A 1 94 ? 10.885 -14.517 4.965 1.00 49.52 94 GLU A CA 1
ATOM 743 C C . GLU A 1 94 ? 11.058 -14.783 3.477 1.00 46.14 94 GLU A C 1
ATOM 744 O O . GLU A 1 94 ? 10.885 -13.877 2.674 1.00 44.71 94 GLU A O 1
ATOM 750 N N . GLN A 1 95 ? 11.383 -16.023 3.109 1.00 45.60 95 GLN A N 1
ATOM 751 C CA . GLN A 1 95 ? 11.589 -16.356 1.695 1.00 44.18 95 GLN A CA 1
ATOM 752 C C . GLN A 1 95 ? 10.289 -16.348 0.888 1.00 40.13 95 GLN A C 1
ATOM 753 O O . GLN A 1 95 ? 10.313 -16.297 -0.343 1.00 39.53 95 GLN A O 1
ATOM 759 N N . SER A 1 96 ? 9.159 -16.404 1.588 1.00 38.56 96 SER A N 1
ATOM 760 C CA . SER A 1 96 ? 7.853 -16.298 0.948 1.00 37.04 96 SER A CA 1
ATOM 761 C C . SER A 1 96 ? 7.442 -14.833 0.740 1.00 36.44 96 SER A C 1
ATOM 762 O O . SER A 1 96 ? 6.385 -14.569 0.155 1.00 37.16 96 SER A O 1
ATOM 765 N N . SER A 1 97 ? 8.267 -13.905 1.226 1.00 37.53 97 SER A N 1
ATOM 766 C CA . SER A 1 97 ? 7.967 -12.460 1.178 1.00 38.59 97 SER A CA 1
ATOM 767 C C . SER A 1 97 ? 7.720 -11.936 -0.253 1.00 37.04 97 SER A C 1
ATOM 768 O O . SER A 1 97 ? 6.677 -11.315 -0.499 1.00 38.84 97 SER A O 1
ATOM 771 N N . PRO A 1 98 ? 8.639 -12.216 -1.210 1.00 28.48 98 PRO A N 1
ATOM 772 C CA . PRO A 1 98 ? 8.386 -11.829 -2.609 1.00 27.98 98 PRO A CA 1
ATOM 773 C C . PRO A 1 98 ? 7.304 -12.657 -3.314 1.00 27.24 98 PRO A C 1
ATOM 774 O O . PRO A 1 98 ? 6.827 -12.269 -4.387 1.00 28.01 98 PRO A O 1
ATOM 778 N N . ILE A 1 99 ? 6.951 -13.809 -2.751 1.00 26.71 99 ILE A N 1
ATOM 779 C CA . ILE A 1 99 ? 5.920 -14.660 -3.344 1.00 25.98 99 ILE A CA 1
ATOM 780 C C . ILE A 1 99 ? 4.543 -14.090 -3.020 1.00 25.32 99 ILE A C 1
ATOM 781 O O . ILE A 1 99 ? 3.733 -13.892 -3.917 1.00 24.39 99 ILE A O 1
ATOM 786 N N . ILE A 1 100 ? 4.289 -13.831 -1.742 1.00 25.25 100 ILE A N 1
ATOM 787 C CA . ILE A 1 100 ? 3.012 -13.258 -1.331 1.00 25.24 100 ILE A CA 1
ATOM 788 C C . ILE A 1 100 ? 2.820 -11.862 -1.943 1.00 23.99 100 ILE A C 1
ATOM 789 O O . ILE A 1 100 ? 1.705 -11.486 -2.259 1.00 23.51 100 ILE A O 1
ATOM 794 N N . GLU A 1 101 ? 3.919 -11.122 -2.143 1.00 23.97 101 GLU A N 1
ATOM 795 C CA . GLU A 1 101 ? 3.870 -9.817 -2.798 1.00 25.33 101 GLU A CA 1
ATOM 796 C C . GLU A 1 101 ? 3.311 -9.948 -4.224 1.00 24.77 101 GLU A C 1
ATOM 797 O O . GLU A 1 101 ? 2.494 -9.125 -4.675 1.00 24.31 101 GLU A O 1
ATOM 803 N N . GLN A 1 102 ? 3.716 -11.002 -4.910 1.00 24.95 102 GLN A N 1
ATOM 804 C CA . GLN A 1 102 ? 3.138 -11.328 -6.205 1.00 25.80 102 GLN A CA 1
ATOM 805 C C . GLN A 1 102 ? 1.652 -11.669 -6.166 1.00 24.82 102 GLN A C 1
ATOM 806 O O . GLN A 1 102 ? 0.865 -11.088 -6.909 1.00 25.00 102 GLN A O 1
ATOM 812 N N . VAL A 1 103 ? 1.305 -12.652 -5.337 1.00 25.31 103 VAL A N 1
ATOM 813 C CA . VAL A 1 103 ? -0.069 -13.144 -5.179 1.00 24.98 103 VAL A CA 1
ATOM 814 C C . VAL A 1 103 ? -1.003 -11.987 -4.787 1.00 24.99 103 VAL A C 1
ATOM 815 O O . VAL A 1 103 ? -1.965 -11.697 -5.506 1.00 24.87 103 VAL A O 1
ATOM 819 N N . ASP A 1 104 ? -0.702 -11.337 -3.663 1.00 25.67 104 ASP A N 1
ATOM 820 C CA . ASP A 1 104 ? -1.489 -10.178 -3.193 1.00 26.03 104 ASP A CA 1
ATOM 821 C C . ASP A 1 104 ? -1.614 -9.110 -4.259 1.00 25.54 104 ASP A C 1
ATOM 822 O O . ASP A 1 104 ? -2.689 -8.508 -4.422 1.00 24.50 104 ASP A O 1
ATOM 827 N N . GLY A 1 105 ? -0.516 -8.891 -4.982 1.00 25.22 105 GLY A N 1
ATOM 828 C CA . GLY A 1 105 ? -0.456 -7.866 -6.018 1.00 25.74 105 GLY A CA 1
ATOM 829 C C . GLY A 1 105 ? -1.500 -8.122 -7.089 1.00 25.27 105 GLY A C 1
ATOM 830 O O . GLY A 1 105 ? -2.273 -7.224 -7.456 1.00 24.11 105 GLY A O 1
ATOM 831 N N . VAL A 1 106 ? -1.523 -9.355 -7.582 1.00 23.48 106 VAL A N 1
ATOM 832 C CA . VAL A 1 106 ? -2.432 -9.740 -8.649 1.00 24.43 106 VAL A CA 1
ATOM 833 C C . VAL A 1 106 ? -3.891 -9.738 -8.158 1.00 23.16 106 VAL A C 1
ATOM 834 O O . VAL A 1 106 ? -4.790 -9.339 -8.895 1.00 23.42 106 VAL A O 1
ATOM 838 N N . ILE A 1 107 ? -4.115 -10.147 -6.914 1.00 21.88 107 ILE A N 1
ATOM 839 C CA . ILE A 1 107 ? -5.496 -10.236 -6.395 1.00 21.87 107 ILE A CA 1
ATOM 840 C C . ILE A 1 107 ? -6.095 -8.844 -6.236 1.00 21.60 107 ILE A C 1
ATOM 841 O O . ILE A 1 107 ? -7.214 -8.576 -6.716 1.00 22.42 107 ILE A O 1
ATOM 846 N N . SER A 1 108 ? -5.344 -7.940 -5.595 1.00 22.77 108 SER A N 1
ATOM 847 C CA . SER A 1 108 ? -5.800 -6.552 -5.442 1.00 23.48 108 SER A CA 1
ATOM 848 C C . SER A 1 108 ? -5.985 -5.848 -6.784 1.00 24.88 108 SER A C 1
ATOM 849 O O . SER A 1 108 ? -7.003 -5.177 -6.988 1.00 24.15 108 SER A O 1
ATOM 852 N N . SER A 1 109 ? -5.006 -5.971 -7.691 1.00 24.94 109 SER A N 1
ATOM 853 C CA . SER A 1 109 ? -5.109 -5.284 -8.980 1.00 25.75 109 SER A CA 1
ATOM 854 C C . SER A 1 109 ? -6.295 -5.810 -9.811 1.00 25.31 109 SER A C 1
ATOM 855 O O . SER A 1 109 ? -7.015 -5.013 -10.413 1.00 25.56 109 SER A O 1
ATOM 858 N N . THR A 1 110 ? -6.518 -7.128 -9.799 1.00 23.06 110 THR A N 1
ATOM 859 C CA . THR A 1 110 ? -7.602 -7.748 -10.553 1.00 23.21 110 THR A CA 1
ATOM 860 C C . THR A 1 110 ? -8.986 -7.345 -10.005 1.00 23.07 110 THR A C 1
ATOM 861 O O . THR A 1 110 ? -9.876 -7.017 -10.786 1.00 23.19 110 THR A O 1
ATOM 865 N N . ARG A 1 111 ? -9.143 -7.343 -8.680 1.00 23.29 111 ARG A N 1
ATOM 866 C CA . ARG A 1 111 ? -10.399 -6.904 -8.040 1.00 26.05 111 ARG A CA 1
ATOM 867 C C . ARG A 1 111 ? -10.679 -5.467 -8.443 1.00 27.37 111 ARG A C 1
ATOM 868 O O . ARG A 1 111 ? -11.773 -5.158 -8.889 1.00 27.63 111 ARG A O 1
ATOM 876 N N . LYS A 1 112 ? -9.668 -4.604 -8.300 1.00 28.60 112 LYS A N 1
ATOM 877 C CA . LYS A 1 112 ? -9.814 -3.187 -8.606 1.00 31.41 112 LYS A CA 1
ATOM 878 C C . LYS A 1 112 ? -10.165 -2.964 -10.078 1.00 31.80 112 LYS A C 1
ATOM 879 O O . LYS A 1 112 ? -10.985 -2.086 -10.405 1.00 32.19 112 LYS A O 1
ATOM 885 N N . GLU A 1 113 ? -9.584 -3.792 -10.951 1.00 30.54 113 GLU A N 1
ATOM 886 C CA . GLU A 1 113 ? -9.875 -3.736 -12.389 1.00 32.01 113 GLU A CA 1
ATOM 887 C C . GLU A 1 113 ? -11.303 -4.214 -12.725 1.00 31.99 113 GLU A C 1
ATOM 888 O O . GLU A 1 113 ? -12.018 -3.546 -13.472 1.00 33.23 113 GLU A O 1
ATOM 894 N N . ILE A 1 114 ? -11.702 -5.361 -12.167 1.00 31.03 114 ILE A N 1
ATOM 895 C CA . ILE A 1 114 ? -13.022 -5.986 -12.409 1.00 32.13 114 ILE A CA 1
ATOM 896 C C . ILE A 1 114 ? -14.202 -5.059 -12.055 1.00 33.59 114 ILE A C 1
ATOM 897 O O . ILE A 1 114 ? -15.272 -5.086 -12.705 1.00 34.97 114 ILE A O 1
ATOM 902 N N . LEU A 1 115 ? -13.991 -4.243 -11.027 1.00 33.50 115 LEU A N 1
ATOM 903 C CA . LEU A 1 115 ? -15.020 -3.362 -10.484 1.00 35.41 115 LEU A CA 1
ATOM 904 C C . LEU A 1 115 ? -15.041 -2.006 -11.193 1.00 37.33 115 LEU A C 1
ATOM 905 O O . LEU A 1 115 ? -15.873 -1.151 -10.888 1.00 38.79 115 LEU A O 1
ATOM 910 N N . GLY A 1 116 ? -14.096 -1.804 -12.110 1.00 42.65 116 GLY A N 1
ATOM 911 C CA . GLY A 1 116 ? -14.125 -0.664 -13.021 1.00 43.80 116 GLY A CA 1
ATOM 912 C C . GLY A 1 116 ? -15.298 -0.796 -13.977 1.00 42.94 116 GLY A C 1
ATOM 913 O O . GLY A 1 116 ? -15.785 -1.901 -14.235 1.00 43.83 116 GLY A O 1
ATOM 914 N N . GLY A 1 117 ? -15.769 0.332 -14.491 1.00 42.67 117 GLY A N 1
ATOM 915 C CA . GLY A 1 117 ? -16.942 0.347 -15.352 1.00 41.72 117 GLY A CA 1
ATOM 916 C C . GLY A 1 117 ? -18.286 0.243 -14.642 1.00 38.73 117 GLY A C 1
ATOM 917 O O . GLY A 1 117 ? -19.315 0.555 -15.239 1.00 38.60 117 GLY A O 1
ATOM 918 N N . ILE A 1 118 ? -18.292 -0.209 -13.384 1.00 36.71 118 ILE A N 1
ATOM 919 C CA . ILE A 1 118 ? -19.553 -0.312 -12.616 1.00 34.49 118 ILE A CA 1
ATOM 920 C C . ILE A 1 118 ? -19.667 0.778 -11.550 1.00 32.85 118 ILE A C 1
ATOM 921 O O . ILE A 1 118 ? -18.667 1.207 -10.950 1.00 32.75 118 ILE A O 1
ATOM 926 N N . SER A 1 119 ? -20.898 1.227 -11.335 1.00 31.70 119 SER A N 1
ATOM 927 C CA . SER A 1 119 ? -21.179 2.381 -10.492 1.00 30.96 119 SER A CA 1
ATOM 928 C C . SER A 1 119 ? -21.022 2.101 -9.007 1.00 29.14 119 SER A C 1
ATOM 929 O O . SER A 1 119 ? -20.969 0.952 -8.575 1.00 27.48 119 SER A O 1
ATOM 932 N N . SER A 1 120 ? -20.947 3.190 -8.243 1.00 29.45 120 SER A N 1
ATOM 933 C CA . SER A 1 120 ? -20.862 3.172 -6.790 1.00 29.04 120 SER A CA 1
ATOM 934 C C . SER A 1 120 ? -22.044 2.487 -6.091 1.00 28.40 120 SER A C 1
ATOM 935 O O . SER A 1 120 ? -21.847 1.659 -5.197 1.00 26.47 120 SER A O 1
ATOM 938 N N . ASP A 1 121 ? -23.274 2.834 -6.454 1.00 29.75 121 ASP A N 1
ATOM 939 C CA . ASP A 1 121 ? -24.393 2.145 -5.790 1.00 31.33 121 ASP A CA 1
ATOM 940 C C . ASP A 1 121 ? -24.519 0.684 -6.239 1.00 30.26 121 ASP A C 1
ATOM 941 O O . ASP A 1 121 ? -25.014 -0.146 -5.482 1.00 30.93 121 ASP A O 1
ATOM 946 N N . GLU A 1 122 ? -24.019 0.352 -7.430 1.00 29.66 122 GLU A N 1
ATOM 947 C CA . GLU A 1 122 ? -23.947 -1.062 -7.835 1.00 29.35 122 GLU A CA 1
ATOM 948 C C . GLU A 1 122 ? -22.957 -1.884 -7.021 1.00 27.43 122 GLU A C 1
ATOM 949 O O . GLU A 1 122 ? -23.262 -3.031 -6.643 1.00 28.01 122 GLU A O 1
ATOM 955 N N . ILE A 1 123 ? -21.769 -1.345 -6.744 1.00 25.90 123 ILE A N 1
ATOM 956 C CA A ILE A 1 123 ? -20.793 -2.038 -5.909 0.70 25.20 123 ILE A CA 1
ATOM 957 C CA B ILE A 1 123 ? -20.847 -2.120 -5.937 0.30 25.56 123 ILE A CA 1
ATOM 958 C C . ILE A 1 123 ? -21.368 -2.189 -4.500 1.00 25.11 123 ILE A C 1
ATOM 959 O O . ILE A 1 123 ? -21.227 -3.224 -3.859 1.00 25.80 123 ILE A O 1
ATOM 968 N N . ALA A 1 124 ? -22.003 -1.121 -4.012 1.00 24.77 124 ALA A N 1
ATOM 969 C CA . ALA A 1 124 ? -22.552 -1.147 -2.664 1.00 25.12 124 ALA A CA 1
ATOM 970 C C . ALA A 1 124 ? -23.591 -2.300 -2.524 1.00 25.20 124 ALA A C 1
ATOM 971 O O . ALA A 1 124 ? -23.608 -3.009 -1.508 1.00 25.00 124 ALA A O 1
ATOM 973 N N . VAL A 1 125 ? -24.360 -2.559 -3.584 1.00 26.27 125 VAL A N 1
ATOM 974 C CA . VAL A 1 125 ? -25.279 -3.736 -3.632 1.00 28.00 125 VAL A CA 1
ATOM 975 C C . VAL A 1 125 ? -24.596 -5.104 -3.666 1.00 28.42 125 VAL A C 1
ATOM 976 O O . VAL A 1 125 ? -25.000 -6.040 -2.958 1.00 30.35 125 VAL A O 1
ATOM 980 N N . LEU A 1 126 ? -23.615 -5.259 -4.538 1.00 27.70 126 LEU A N 1
ATOM 981 C CA . LEU A 1 126 ? -22.875 -6.511 -4.585 1.00 27.83 126 LEU A CA 1
ATOM 982 C C . LEU A 1 126 ? -22.337 -6.796 -3.175 1.00 27.47 126 LEU A C 1
ATOM 983 O O . LEU A 1 126 ? -22.577 -7.879 -2.630 1.00 27.95 126 LEU A O 1
ATOM 988 N N . SER A 1 127 ? -21.662 -5.811 -2.567 1.00 25.99 127 SER A N 1
ATOM 989 C CA . SER A 1 127 ? -21.144 -5.990 -1.206 1.00 26.96 127 SER A CA 1
ATOM 990 C C . SER A 1 127 ? -22.216 -6.267 -0.133 1.00 27.85 127 SER A C 1
ATOM 991 O O . SER A 1 127 ? -22.079 -7.200 0.667 1.00 28.16 127 SER A O 1
ATOM 994 N N . GLY A 1 128 ? -23.278 -5.469 -0.126 1.00 28.08 128 GLY A N 1
ATOM 995 C CA . GLY A 1 128 ? -24.337 -5.595 0.870 1.00 30.32 128 GLY A CA 1
ATOM 996 C C . GLY A 1 128 ? -25.154 -6.873 0.737 1.00 32.41 128 GLY A C 1
ATOM 997 O O . GLY A 1 128 ? -25.680 -7.376 1.733 1.00 33.46 128 GLY A O 1
ATOM 998 N N . LEU A 1 129 ? -25.241 -7.410 -0.481 1.00 33.49 129 LEU A N 1
ATOM 999 C CA . LEU A 1 129 ? -25.975 -8.668 -0.719 1.00 37.02 129 LEU A CA 1
ATOM 1000 C C . LEU A 1 129 ? -25.181 -9.933 -0.453 1.00 38.81 129 LEU A C 1
ATOM 1001 O O . LEU A 1 129 ? -25.770 -10.948 -0.096 1.00 41.60 129 LEU A O 1
ATOM 1006 N N . ILE A 1 130 ? -23.865 -9.903 -0.644 1.00 32.23 130 ILE A N 1
ATOM 1007 C CA . ILE A 1 130 ? -23.066 -11.055 -0.241 1.00 32.76 130 ILE A CA 1
ATOM 1008 C C . ILE A 1 130 ? -23.369 -11.278 1.238 1.00 33.79 130 ILE A C 1
ATOM 1009 O O . ILE A 1 130 ? -23.754 -12.382 1.637 1.00 33.62 130 ILE A O 1
ATOM 1014 N N . ASP A 1 131 ? -23.245 -10.208 2.025 1.00 34.92 131 ASP A N 1
ATOM 1015 C CA . ASP A 1 131 ? -23.462 -10.260 3.469 1.00 36.62 131 ASP A CA 1
ATOM 1016 C C . ASP A 1 131 ? -24.837 -10.776 3.866 1.00 35.37 131 ASP A C 1
ATOM 1017 O O . ASP A 1 131 ? -24.933 -11.762 4.600 1.00 36.21 131 ASP A O 1
ATOM 1022 N N . LYS A 1 132 ? -25.896 -10.140 3.366 1.00 34.26 132 LYS A N 1
ATOM 1023 C CA . LYS A 1 132 ? -27.263 -10.542 3.708 1.00 33.94 132 LYS A CA 1
ATOM 1024 C C . LYS A 1 132 ? -27.570 -11.981 3.312 1.00 32.08 132 LYS A C 1
ATOM 1025 O O . LYS A 1 132 ? -28.052 -12.758 4.148 1.00 33.57 132 LYS A O 1
ATOM 1031 N N . LEU A 1 133 ? -27.288 -12.342 2.060 1.00 29.53 133 LEU A N 1
ATOM 1032 C CA . LEU A 1 133 ? -27.582 -13.704 1.580 1.00 28.54 133 LEU A CA 1
ATOM 1033 C C . LEU A 1 133 ? -26.794 -14.784 2.305 1.00 29.08 133 LEU A C 1
ATOM 1034 O O . LEU A 1 133 ? -27.366 -15.811 2.674 1.00 29.38 133 LEU A O 1
ATOM 1039 N N . GLU A 1 134 ? -25.493 -14.570 2.515 1.00 30.27 134 GLU A N 1
ATOM 1040 C CA . GLU A 1 134 ? -24.716 -15.555 3.263 1.00 32.24 134 GLU A CA 1
ATOM 1041 C C . GLU A 1 134 ? -25.312 -15.733 4.653 1.00 34.87 134 GLU A C 1
ATOM 1042 O O . GLU A 1 134 ? -25.542 -16.863 5.095 1.00 35.77 134 GLU A O 1
ATOM 1048 N N . LYS A 1 135 ? -25.568 -14.621 5.339 1.00 36.33 135 LYS A N 1
ATOM 1049 C CA . LYS A 1 135 ? -26.159 -14.682 6.674 1.00 40.23 135 LYS A CA 1
ATOM 1050 C C . LYS A 1 135 ? -27.489 -15.442 6.652 1.00 40.53 135 LYS A C 1
ATOM 1051 O O . LYS A 1 135 ? -27.713 -16.317 7.486 1.00 43.21 135 LYS A O 1
ATOM 1057 N N . ASN A 1 136 ? -28.347 -15.134 5.681 1.00 38.81 136 ASN A N 1
ATOM 1058 C CA . ASN A 1 136 ? -29.648 -15.805 5.548 1.00 39.78 136 ASN A CA 1
ATOM 1059 C C . ASN A 1 136 ? -29.536 -17.297 5.209 1.00 39.11 136 ASN A C 1
ATOM 1060 O O . ASN A 1 136 ? -30.368 -18.100 5.616 1.00 41.14 136 ASN A O 1
ATOM 1065 N N . ILE A 1 137 ? -28.501 -17.661 4.460 1.00 36.83 137 ILE A N 1
ATOM 1066 C CA . ILE A 1 137 ? -28.247 -19.062 4.135 1.00 36.87 137 ILE A CA 1
ATOM 1067 C C . ILE A 1 137 ? -27.733 -19.772 5.387 1.00 40.17 137 ILE A C 1
ATOM 1068 O O . ILE A 1 137 ? -28.111 -20.905 5.656 1.00 42.24 137 ILE A O 1
ATOM 1073 N N . ILE A 1 138 ? -26.908 -19.071 6.166 1.00 41.97 138 ILE A N 1
ATOM 1074 C CA . ILE A 1 138 ? -26.463 -19.540 7.483 1.00 46.40 138 ILE A CA 1
ATOM 1075 C C . ILE A 1 138 ? -27.627 -19.777 8.467 1.00 49.73 138 ILE A C 1
ATOM 1076 O O . ILE A 1 138 ? -27.564 -20.701 9.277 1.00 53.69 138 ILE A O 1
ATOM 1081 N N . GLN A 1 139 ? -28.676 -18.956 8.383 1.00 49.32 139 GLN A N 1
ATOM 1082 C CA . GLN A 1 139 ? -29.886 -19.133 9.204 1.00 53.15 139 GLN A CA 1
ATOM 1083 C C . GLN A 1 139 ? -30.567 -20.467 8.900 1.00 54.08 139 GLN A C 1
ATOM 1084 O O . GLN A 1 139 ? -30.970 -21.193 9.813 1.00 58.43 139 GLN A O 1
ATOM 1090 N N . LEU A 1 140 ? -30.686 -20.780 7.611 1.00 50.62 140 LEU A N 1
ATOM 1091 C CA . LEU A 1 140 ? -31.209 -22.069 7.153 1.00 51.54 140 LEU A CA 1
ATOM 1092 C C . LEU A 1 140 ? -30.151 -23.142 7.386 1.00 53.36 140 LEU A C 1
ATOM 1093 O O . LEU A 1 140 ? -29.078 -22.837 7.903 1.00 54.15 140 LEU A O 1
ATOM 1098 N N . GLN A 1 141 ? -30.442 -24.391 7.024 1.00 55.30 141 GLN A N 1
ATOM 1099 C CA . GLN A 1 141 ? -29.444 -25.463 7.126 1.00 57.43 141 GLN A CA 1
ATOM 1100 C C . GLN A 1 141 ? -29.526 -26.151 8.488 1.00 63.30 141 GLN A C 1
ATOM 1101 O O . GLN A 1 141 ? -29.461 -25.495 9.529 1.00 65.59 141 GLN A O 1
ATOM 1107 N N . GLU B 1 2 ? -9.194 -3.782 4.249 1.00 54.12 2 GLU B N 1
ATOM 1108 C CA . GLU B 1 2 ? -9.243 -3.989 2.774 1.00 50.00 2 GLU B CA 1
ATOM 1109 C C . GLU B 1 2 ? -10.451 -4.843 2.433 1.00 47.46 2 GLU B C 1
ATOM 1110 O O . GLU B 1 2 ? -10.862 -5.694 3.226 1.00 48.70 2 GLU B O 1
ATOM 1116 N N . SER B 1 3 ? -11.023 -4.595 1.258 1.00 44.20 3 SER B N 1
ATOM 1117 C CA . SER B 1 3 ? -12.036 -5.466 0.701 1.00 41.82 3 SER B CA 1
ATOM 1118 C C . SER B 1 3 ? -11.437 -6.838 0.419 1.00 40.32 3 SER B C 1
ATOM 1119 O O . SER B 1 3 ? -10.286 -6.961 -0.017 1.00 40.84 3 SER B O 1
ATOM 1122 N N . THR B 1 4 ? -12.216 -7.864 0.713 1.00 39.54 4 THR B N 1
ATOM 1123 C CA . THR B 1 4 ? -11.929 -9.201 0.229 1.00 37.94 4 THR B CA 1
ATOM 1124 C C . THR B 1 4 ? -13.189 -9.658 -0.476 1.00 35.88 4 THR B C 1
ATOM 1125 O O . THR B 1 4 ? -13.716 -10.747 -0.190 1.00 35.32 4 THR B O 1
ATOM 1129 N N . LEU B 1 5 ? -13.676 -8.819 -1.396 1.00 34.25 5 LEU B N 1
ATOM 1130 C CA . LEU B 1 5 ? -14.981 -9.048 -2.041 1.00 32.82 5 LEU B CA 1
ATOM 1131 C C . LEU B 1 5 ? -15.093 -10.336 -2.878 1.00 30.86 5 LEU B C 1
ATOM 1132 O O . LEU B 1 5 ? -16.114 -11.041 -2.813 1.00 29.10 5 LEU B O 1
ATOM 1137 N N . GLY B 1 6 ? -14.061 -10.601 -3.678 1.00 29.31 6 GLY B N 1
ATOM 1138 C CA . GLY B 1 6 ? -14.024 -11.757 -4.554 1.00 29.94 6 GLY B CA 1
ATOM 1139 C C . GLY B 1 6 ? -14.100 -13.018 -3.726 1.00 29.89 6 GLY B C 1
ATOM 1140 O O . GLY B 1 6 ? -14.808 -13.962 -4.103 1.00 29.46 6 GLY B O 1
ATOM 1141 N N . SER B 1 7 ? -13.346 -13.029 -2.616 1.00 30.94 7 SER B N 1
ATOM 1142 C CA . SER B 1 7 ? -13.322 -14.159 -1.662 1.00 31.90 7 SER B CA 1
ATOM 1143 C C . SER B 1 7 ? -14.663 -14.352 -0.948 1.00 31.44 7 SER B C 1
ATOM 1144 O O . SER B 1 7 ? -15.133 -15.502 -0.764 1.00 30.84 7 SER B O 1
ATOM 1147 N N . ASP B 1 8 ? -15.251 -13.231 -0.529 1.00 31.08 8 ASP B N 1
ATOM 1148 C CA . ASP B 1 8 ? -16.608 -13.192 0.046 1.00 31.55 8 ASP B CA 1
ATOM 1149 C C . ASP B 1 8 ? -17.636 -13.794 -0.914 1.00 29.78 8 ASP B C 1
ATOM 1150 O O . ASP B 1 8 ? -18.552 -14.530 -0.475 1.00 28.95 8 ASP B O 1
ATOM 1155 N N . LEU B 1 9 ? -17.489 -13.510 -2.217 1.00 28.61 9 LEU B N 1
ATOM 1156 C CA . LEU B 1 9 ? -18.403 -14.052 -3.249 1.00 27.83 9 LEU B CA 1
ATOM 1157 C C . LEU B 1 9 ? -18.246 -15.575 -3.432 1.00 27.53 9 LEU B C 1
ATOM 1158 O O . LEU B 1 9 ? -19.226 -16.317 -3.646 1.00 27.10 9 LEU B O 1
ATOM 1163 N N . ALA B 1 10 ? -17.004 -16.031 -3.359 1.00 27.86 10 ALA B N 1
ATOM 1164 C CA . ALA B 1 10 ? -16.699 -17.456 -3.412 1.00 28.65 10 ALA B CA 1
ATOM 1165 C C . ALA B 1 10 ? -17.365 -18.155 -2.224 1.00 29.46 10 ALA B C 1
ATOM 1166 O O . ALA B 1 10 ? -18.001 -19.192 -2.394 1.00 27.83 10 ALA B O 1
ATOM 1168 N N . ARG B 1 11 ? -17.248 -17.557 -1.035 1.00 30.59 11 ARG B N 1
ATOM 1169 C CA . ARG B 1 11 ? -17.906 -18.095 0.157 1.00 32.14 11 ARG B CA 1
ATOM 1170 C C . ARG B 1 11 ? -19.425 -18.194 0.018 1.00 30.46 11 ARG B C 1
ATOM 1171 O O . ARG B 1 11 ? -20.020 -19.190 0.434 1.00 29.67 11 ARG B O 1
ATOM 1179 N N . LEU B 1 12 ? -20.044 -17.157 -0.542 1.00 29.88 12 LEU B N 1
ATOM 1180 C CA . LEU B 1 12 ? -21.488 -17.167 -0.775 1.00 29.88 12 LEU B CA 1
ATOM 1181 C C . LEU B 1 12 ? -21.887 -18.349 -1.655 1.00 28.63 12 LEU B C 1
ATOM 1182 O O . LEU B 1 12 ? -22.858 -19.048 -1.359 1.00 28.11 12 LEU B O 1
ATOM 1187 N N . VAL B 1 13 ? -21.132 -18.581 -2.724 1.00 28.28 13 VAL B N 1
ATOM 1188 C CA . VAL B 1 13 ? -21.447 -19.700 -3.612 1.00 27.97 13 VAL B CA 1
ATOM 1189 C C . VAL B 1 13 ? -21.224 -21.037 -2.885 1.00 28.48 13 VAL B C 1
ATOM 1190 O O . VAL B 1 13 ? -22.062 -21.946 -2.982 1.00 28.22 13 VAL B O 1
ATOM 1194 N N . ARG B 1 14 ? -20.122 -21.140 -2.140 1.00 29.18 14 ARG B N 1
ATOM 1195 C CA . ARG B 1 14 ? -19.880 -22.328 -1.307 1.00 29.62 14 ARG B CA 1
ATOM 1196 C C . ARG B 1 14 ? -21.088 -22.645 -0.410 1.00 29.21 14 ARG B C 1
ATOM 1197 O O . ARG B 1 14 ? -21.588 -23.772 -0.428 1.00 28.41 14 ARG B O 1
ATOM 1205 N N . VAL B 1 15 ? -21.562 -21.665 0.359 1.00 28.94 15 VAL B N 1
ATOM 1206 C CA . VAL B 1 15 ? -22.681 -21.926 1.289 1.00 29.51 15 VAL B CA 1
ATOM 1207 C C . VAL B 1 15 ? -24.039 -22.197 0.613 1.00 28.19 15 VAL B C 1
ATOM 1208 O O . VAL B 1 15 ? -24.833 -22.993 1.128 1.00 28.37 15 VAL B O 1
ATOM 1212 N N . TRP B 1 16 ? -24.297 -21.555 -0.527 1.00 26.74 16 TRP B N 1
ATOM 1213 C CA . TRP B 1 16 ? -25.489 -21.840 -1.348 1.00 25.62 16 TRP B CA 1
ATOM 1214 C C . TRP B 1 16 ? -25.450 -23.319 -1.799 1.00 24.96 16 TRP B C 1
ATOM 1215 O O . TRP B 1 16 ? -26.405 -24.088 -1.562 1.00 24.10 16 TRP B O 1
ATOM 1226 N N . ARG B 1 17 ? -24.344 -23.714 -2.431 1.00 23.92 17 ARG B N 1
ATOM 1227 C CA . ARG B 1 17 ? -24.164 -25.117 -2.848 1.00 24.58 17 ARG B CA 1
ATOM 1228 C C . ARG B 1 17 ? -24.333 -26.085 -1.685 1.00 25.18 17 ARG B C 1
ATOM 1229 O O . ARG B 1 17 ? -25.064 -27.077 -1.808 1.00 24.92 17 ARG B O 1
ATOM 1237 N N . ALA B 1 18 ? -23.655 -25.796 -0.571 1.00 25.78 18 ALA B N 1
ATOM 1238 C CA . ALA B 1 18 ? -23.732 -26.605 0.657 1.00 26.63 18 ALA B CA 1
ATOM 1239 C C . ALA B 1 18 ? -25.162 -26.799 1.189 1.00 26.30 18 ALA B C 1
ATOM 1240 O O . ALA B 1 18 ? -25.539 -27.899 1.644 1.00 24.83 18 ALA B O 1
ATOM 1242 N N . LEU B 1 19 ? -25.955 -25.734 1.139 1.00 25.22 19 LEU B N 1
ATOM 1243 C CA . LEU B 1 19 ? -27.343 -25.815 1.571 1.00 25.07 19 LEU B CA 1
ATOM 1244 C C . LEU B 1 19 ? -28.122 -26.785 0.699 1.00 24.19 19 LEU B C 1
ATOM 1245 O O . LEU B 1 19 ? -28.816 -27.659 1.222 1.00 24.25 19 LEU B O 1
ATOM 1250 N N . ILE B 1 20 ? -28.006 -26.651 -0.621 1.00 23.30 20 ILE B N 1
ATOM 1251 C CA A ILE B 1 20 ? -28.632 -27.568 -1.588 0.70 23.24 20 ILE B CA 1
ATOM 1252 C CA B ILE B 1 20 ? -28.746 -27.585 -1.447 0.30 23.44 20 ILE B CA 1
ATOM 1253 C C . ILE B 1 20 ? -28.183 -29.024 -1.374 1.00 23.92 20 ILE B C 1
ATOM 1254 O O . ILE B 1 20 ? -28.994 -29.974 -1.399 1.00 22.68 20 ILE B O 1
ATOM 1263 N N . ASP B 1 21 ? -26.862 -29.175 -1.207 1.00 25.03 21 ASP B N 1
ATOM 1264 C CA A ASP B 1 21 ? -26.256 -30.496 -1.002 0.70 26.87 21 ASP B CA 1
ATOM 1265 C CA B ASP B 1 21 ? -26.178 -30.453 -0.922 0.30 27.03 21 ASP B CA 1
ATOM 1266 C C . ASP B 1 21 ? -26.830 -31.159 0.255 1.00 28.24 21 ASP B C 1
ATOM 1267 O O . ASP B 1 21 ? -27.151 -32.354 0.211 1.00 29.36 21 ASP B O 1
ATOM 1276 N N . HIS B 1 22 ? -26.982 -30.390 1.337 1.00 29.47 22 HIS B N 1
ATOM 1277 C CA . HIS B 1 22 ? -27.601 -30.858 2.577 1.00 31.63 22 HIS B CA 1
ATOM 1278 C C . HIS B 1 22 ? -29.040 -31.307 2.333 1.00 30.38 22 HIS B C 1
ATOM 1279 O O . HIS B 1 22 ? -29.424 -32.405 2.724 1.00 31.04 22 HIS B O 1
ATOM 1286 N N . ARG B 1 23 ? -29.836 -30.456 1.689 1.00 29.36 23 ARG B N 1
ATOM 1287 C CA . ARG B 1 23 ? -31.247 -30.781 1.472 1.00 29.25 23 ARG B CA 1
ATOM 1288 C C . ARG B 1 23 ? -31.411 -32.032 0.623 1.00 28.85 23 ARG B C 1
ATOM 1289 O O . ARG B 1 23 ? -32.377 -32.768 0.807 1.00 28.00 23 ARG B O 1
ATOM 1297 N N . LEU B 1 24 ? -30.456 -32.277 -0.275 1.00 27.42 24 LEU B N 1
ATOM 1298 C CA . LEU B 1 24 ? -30.482 -33.471 -1.132 1.00 27.62 24 LEU B CA 1
ATOM 1299 C C . LEU B 1 24 ? -29.852 -34.709 -0.501 1.00 28.40 24 LEU B C 1
ATOM 1300 O O . LEU B 1 24 ? -29.687 -35.754 -1.167 1.00 29.16 24 LEU B O 1
ATOM 1305 N N . LYS B 1 25 ? -29.526 -34.596 0.784 1.00 29.32 25 LYS B N 1
ATOM 1306 C CA . LYS B 1 25 ? -28.832 -35.647 1.525 1.00 31.23 25 LYS B CA 1
ATOM 1307 C C . LYS B 1 25 ? -29.445 -37.048 1.303 1.00 31.63 25 LYS B C 1
ATOM 1308 O O . LYS B 1 25 ? -28.691 -38.002 1.129 1.00 32.98 25 LYS B O 1
ATOM 1314 N N . PRO B 1 26 ? -30.798 -37.165 1.276 1.00 31.92 26 PRO B N 1
ATOM 1315 C CA . PRO B 1 26 ? -31.452 -38.479 1.046 1.00 32.83 26 PRO B CA 1
ATOM 1316 C C . PRO B 1 26 ? -31.143 -39.215 -0.282 1.00 32.41 26 PRO B C 1
ATOM 1317 O O . PRO B 1 26 ? -31.215 -40.450 -0.316 1.00 32.88 26 PRO B O 1
ATOM 1321 N N . LEU B 1 27 ? -30.817 -38.489 -1.354 1.00 30.99 27 LEU B N 1
ATOM 1322 C CA . LEU B 1 27 ? -30.526 -39.124 -2.654 1.00 30.86 27 LEU B CA 1
ATOM 1323 C C . LEU B 1 27 ? -29.204 -39.849 -2.638 1.00 32.06 27 LEU B C 1
ATOM 1324 O O . LEU B 1 27 ? -29.024 -40.806 -3.385 1.00 32.93 27 LEU B O 1
ATOM 1329 N N . GLU B 1 28 ? -28.292 -39.370 -1.791 1.00 31.82 28 GLU B N 1
ATOM 1330 C CA . GLU B 1 28 ? -26.974 -39.976 -1.589 1.00 33.59 28 GLU B CA 1
ATOM 1331 C C . GLU B 1 28 ? -26.118 -39.865 -2.856 1.00 33.30 28 GLU B C 1
ATOM 1332 O O . GLU B 1 28 ? -25.344 -40.773 -3.173 1.00 34.82 28 GL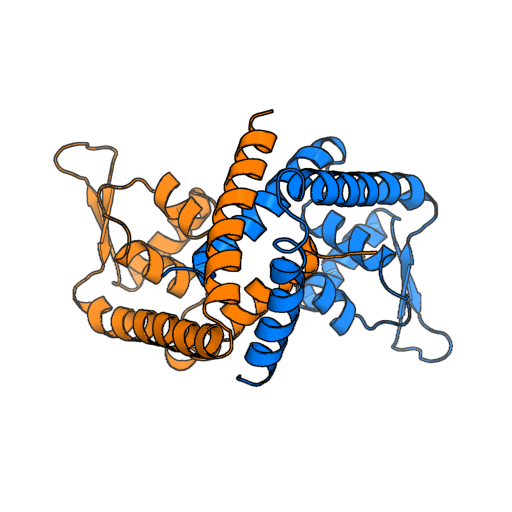U B O 1
ATOM 1338 N N . LEU B 1 29 ? -26.304 -38.758 -3.574 1.00 31.87 29 LEU B N 1
ATOM 1339 C CA . LEU B 1 29 ? -25.550 -38.398 -4.773 1.00 31.79 29 LEU B CA 1
ATOM 1340 C C . LEU B 1 29 ? -24.467 -37.413 -4.356 1.00 31.55 29 LEU B C 1
ATOM 1341 O O . LEU B 1 29 ? -24.664 -36.623 -3.436 1.00 31.06 29 LEU B O 1
ATOM 1346 N N . THR B 1 30 ? -23.335 -37.445 -5.045 1.00 32.26 30 THR B N 1
ATOM 1347 C CA . THR B 1 30 ? -22.285 -36.440 -4.829 1.00 32.18 30 THR B CA 1
ATOM 1348 C C . THR B 1 30 ? -22.731 -35.111 -5.431 1.00 30.53 30 THR B C 1
ATOM 1349 O O . THR B 1 30 ? -23.636 -35.080 -6.257 1.00 30.30 30 THR B O 1
ATOM 1353 N N . GLN B 1 31 ? -22.074 -34.022 -5.052 1.00 30.95 31 GLN B N 1
ATOM 1354 C CA . GLN B 1 31 ? -22.394 -32.714 -5.645 1.00 29.72 31 GLN B CA 1
ATOM 1355 C C . GLN B 1 31 ? -22.156 -32.677 -7.159 1.00 29.09 31 GLN B C 1
ATOM 1356 O O . GLN B 1 31 ? -23.038 -32.270 -7.901 1.00 28.04 31 GLN B O 1
ATOM 1362 N N . THR B 1 32 ? -21.007 -33.149 -7.644 1.00 30.21 32 THR B N 1
ATOM 1363 C CA . THR B 1 32 ? -20.852 -33.231 -9.103 1.00 29.92 32 THR B CA 1
ATOM 1364 C C . THR B 1 32 ? -22.018 -34.005 -9.751 1.00 28.74 32 THR B C 1
ATOM 1365 O O . THR B 1 32 ? -22.434 -33.697 -10.867 1.00 27.40 32 THR B O 1
ATOM 1369 N N . HIS B 1 33 ? -22.532 -35.017 -9.062 1.00 28.41 33 HIS B N 1
ATOM 1370 C CA . HIS B 1 33 ? -23.661 -35.780 -9.609 1.00 28.46 33 HIS B CA 1
ATOM 1371 C C . HIS B 1 33 ? -24.952 -34.961 -9.728 1.00 27.13 33 HIS B C 1
ATOM 1372 O O . HIS B 1 33 ? -25.555 -34.932 -10.806 1.00 27.31 33 HIS B O 1
ATOM 1379 N N . TRP B 1 34 ? -25.373 -34.282 -8.663 1.00 26.28 34 TRP B N 1
ATOM 1380 C CA . TRP B 1 34 ? -26.618 -33.506 -8.769 1.00 25.26 34 TRP B CA 1
ATOM 1381 C C . TRP B 1 34 ? -26.442 -32.277 -9.655 1.00 24.22 34 TRP B C 1
ATOM 1382 O O . TRP B 1 34 ? -27.339 -31.930 -10.401 1.00 24.52 34 TRP B O 1
ATOM 1393 N N . VAL B 1 35 ? -25.262 -31.655 -9.619 1.00 23.98 35 VAL B N 1
ATOM 1394 C CA . VAL B 1 35 ? -24.996 -30.529 -10.506 1.00 23.46 35 VAL B CA 1
ATOM 1395 C C . VAL B 1 35 ? -24.959 -30.980 -11.960 1.00 24.38 35 VAL B C 1
ATOM 1396 O O . VAL B 1 35 ? -25.456 -30.276 -12.825 1.00 25.32 35 VAL B O 1
ATOM 1400 N N . THR B 1 36 ? -24.352 -32.137 -12.237 1.00 25.90 36 THR B N 1
ATOM 1401 C CA . THR B 1 36 ? -24.327 -32.673 -13.609 1.00 27.44 36 THR B CA 1
ATOM 1402 C C . THR B 1 36 ? -25.731 -32.980 -14.135 1.00 28.03 36 THR B C 1
ATOM 1403 O O . THR B 1 36 ? -26.101 -32.568 -15.249 1.00 28.84 36 THR B O 1
ATOM 1407 N N . LEU B 1 37 ? -26.514 -33.704 -13.339 1.00 28.70 37 LEU B N 1
ATOM 1408 C CA . LEU B 1 37 ? -27.902 -34.003 -13.716 1.00 29.50 37 LEU B CA 1
ATOM 1409 C C . LEU B 1 37 ? -28.738 -32.732 -13.861 1.00 29.78 37 LEU B C 1
ATOM 1410 O O . LEU B 1 37 ? -29.575 -32.621 -14.769 1.00 30.06 37 LEU B O 1
ATOM 1415 N N . TYR B 1 38 ? -28.545 -31.788 -12.951 1.00 40.10 38 TYR B N 1
ATOM 1416 C CA . TYR B 1 38 ? -29.263 -30.528 -13.064 1.00 41.92 38 TYR B CA 1
ATOM 1417 C C . TYR B 1 38 ? -29.039 -29.908 -14.437 1.00 42.40 38 TYR B C 1
ATOM 1418 O O . TYR B 1 38 ? -29.995 -29.489 -15.107 1.00 43.93 38 TYR B O 1
ATOM 1427 N N . ASN B 1 39 ? -27.779 -29.867 -14.863 1.00 41.84 39 ASN B N 1
ATOM 1428 C CA . ASN B 1 39 ? -27.435 -29.193 -16.109 1.00 43.19 39 ASN B CA 1
ATOM 1429 C C . ASN B 1 39 ? -27.787 -29.964 -17.380 1.00 44.44 39 ASN B C 1
ATOM 1430 O O . ASN B 1 39 ? -28.203 -29.361 -18.361 1.00 46.01 39 ASN B O 1
ATOM 1435 N N . ILE B 1 40 ? -27.653 -31.290 -17.355 1.00 44.83 40 ILE B N 1
ATOM 1436 C CA . ILE B 1 40 ? -28.082 -32.119 -18.490 1.00 46.86 40 ILE B CA 1
ATOM 1437 C C . ILE B 1 40 ? -29.552 -31.850 -18.821 1.00 48.56 40 ILE B C 1
ATOM 1438 O O . ILE B 1 40 ? -29.907 -31.687 -19.992 1.00 50.08 40 ILE B O 1
ATOM 1443 N N . ASN B 1 41 ? -30.387 -31.785 -17.784 1.00 48.98 41 ASN B N 1
ATOM 1444 C CA . ASN B 1 41 ? -31.826 -31.564 -17.945 1.00 51.31 41 ASN B CA 1
ATOM 1445 C C . ASN B 1 41 ? -32.158 -30.227 -18.604 1.00 52.85 41 ASN B C 1
ATOM 1446 O O . ASN B 1 41 ? -33.097 -30.135 -19.396 1.00 54.57 41 ASN B O 1
ATOM 1451 N N . ARG B 1 42 ? -31.374 -29.205 -18.270 1.00 53.11 42 ARG B N 1
ATOM 1452 C CA . ARG B 1 42 ? -31.600 -27.838 -18.736 1.00 55.24 42 ARG B CA 1
ATOM 1453 C C . ARG B 1 42 ? -30.925 -27.556 -20.089 1.00 56.44 42 ARG B C 1
ATOM 1454 O O . ARG B 1 42 ? -31.266 -26.586 -20.770 1.00 58.29 42 ARG B O 1
ATOM 1462 N N . LEU B 1 43 ? -29.982 -28.413 -20.478 1.00 56.36 43 LEU B N 1
ATOM 1463 C CA . LEU B 1 43 ? -29.238 -28.236 -21.730 1.00 58.30 43 LEU B CA 1
ATOM 1464 C C . LEU B 1 43 ? -29.576 -29.287 -22.790 1.00 59.92 43 LEU B C 1
ATOM 1465 O O . LEU B 1 43 ? -29.681 -30.473 -22.474 1.00 59.44 43 LEU B O 1
ATOM 1470 N N . PRO B 1 44 ? -29.738 -28.853 -24.057 1.00 62.53 44 PRO B N 1
ATOM 1471 C CA . PRO B 1 44 ? -30.055 -29.753 -25.173 1.00 64.65 44 PRO B CA 1
ATOM 1472 C C . PRO B 1 44 ? -28.987 -30.831 -25.398 1.00 65.33 44 PRO B C 1
ATOM 1473 O O . PRO B 1 44 ? -27.798 -30.558 -25.215 1.00 64.98 44 PRO B O 1
ATOM 1477 N N . PRO B 1 45 ? -29.409 -32.051 -25.791 1.00 66.74 45 PRO B N 1
ATOM 1478 C CA . PRO B 1 45 ? -28.484 -33.177 -25.965 1.00 67.99 45 PRO B CA 1
ATOM 1479 C C . PRO B 1 45 ? -27.509 -32.993 -27.130 1.00 71.24 45 PRO B C 1
ATOM 1480 O O . PRO B 1 45 ? -26.404 -33.540 -27.094 1.00 72.04 45 PRO B O 1
ATOM 1484 N N . GLU B 1 46 ? -27.915 -32.224 -28.140 1.00 73.56 46 GLU B N 1
ATOM 1485 C CA . GLU B 1 46 ? -27.073 -31.952 -29.312 1.00 77.48 46 GLU B CA 1
ATOM 1486 C C . GLU B 1 46 ? -25.849 -31.108 -28.952 1.00 77.00 46 GLU B C 1
ATOM 1487 O O . GLU B 1 46 ? -24.907 -31.002 -29.740 1.00 80.29 46 GLU B O 1
ATOM 1493 N N . GLN B 1 47 ? -25.875 -30.508 -27.763 1.00 73.45 47 GLN B N 1
ATOM 1494 C CA . GLN B 1 47 ? -24.785 -29.665 -27.290 1.00 72.89 47 GLN B CA 1
ATOM 1495 C C . GLN B 1 47 ? -23.593 -30.518 -26.850 1.00 72.36 47 GLN B C 1
ATOM 1496 O O . GLN B 1 47 ? -23.767 -31.578 -26.247 1.00 70.66 47 GLN B O 1
ATOM 1502 N N . SER B 1 48 ? -22.391 -30.041 -27.163 1.00 74.15 48 SER B N 1
ATOM 1503 C CA . SER B 1 48 ? -21.156 -30.786 -26.921 1.00 74.51 48 SER B CA 1
ATOM 1504 C C . SER B 1 48 ? -20.776 -30.869 -25.442 1.00 70.25 48 SER B C 1
ATOM 1505 O O . SER B 1 48 ? -21.270 -30.095 -24.619 1.00 67.34 48 SER B O 1
ATOM 1508 N N . GLN B 1 49 ? -19.888 -31.811 -25.125 1.00 70.34 49 GLN B N 1
ATOM 1509 C CA . GLN B 1 49 ? -19.372 -31.998 -23.771 1.00 66.90 49 GLN B CA 1
ATOM 1510 C C . GLN B 1 49 ? -18.632 -30.771 -23.261 1.00 65.96 49 GLN B C 1
ATOM 1511 O O . GLN B 1 49 ? -18.676 -30.475 -22.071 1.00 62.54 49 GLN B O 1
ATOM 1517 N N . ILE B 1 50 ? -17.941 -30.069 -24.158 1.00 50.76 50 ILE B N 1
ATOM 1518 C CA . ILE B 1 50 ? -17.247 -28.841 -23.783 1.00 52.01 50 ILE B CA 1
ATOM 1519 C C . ILE B 1 50 ? -18.245 -27.845 -23.199 1.00 51.82 50 ILE B C 1
ATOM 1520 O O . ILE B 1 50 ? -18.011 -27.279 -22.128 1.00 51.30 50 ILE B O 1
ATOM 1525 N N . GLN B 1 51 ? -19.371 -27.666 -23.887 1.00 52.63 51 GLN B N 1
ATOM 1526 C CA . GLN B 1 51 ? -20.403 -26.728 -23.446 1.00 53.10 51 GLN B CA 1
ATOM 1527 C C . GLN B 1 51 ? -21.119 -27.179 -22.175 1.00 50.02 51 GLN B C 1
ATOM 1528 O O . GLN B 1 51 ? -21.536 -26.352 -21.363 1.00 50.30 51 GLN B O 1
ATOM 1534 N N . LEU B 1 52 ? -21.253 -28.491 -22.009 1.00 47.61 52 LEU B N 1
ATOM 1535 C CA . LEU B 1 52 ? -21.839 -29.051 -20.800 1.00 44.80 52 LEU B CA 1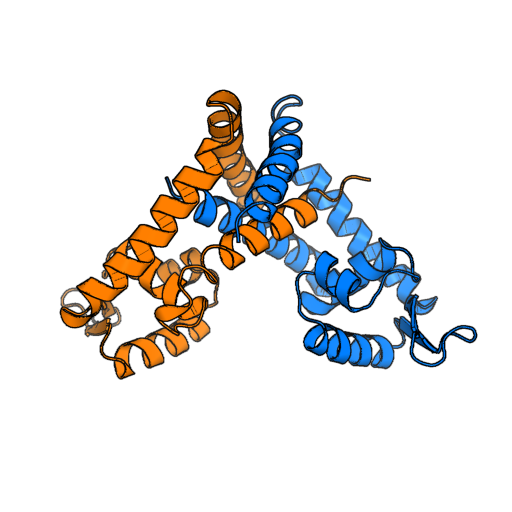
ATOM 1536 C C . LEU B 1 52 ? -20.879 -28.920 -19.621 1.00 43.93 52 LEU B C 1
ATOM 1537 O O . LEU B 1 52 ? -21.285 -28.538 -18.525 1.00 43.37 52 LEU B O 1
ATOM 1542 N N . ALA B 1 53 ? -19.605 -29.225 -19.859 1.00 44.02 53 ALA B N 1
ATOM 1543 C CA . ALA B 1 53 ? -18.587 -29.173 -18.809 1.00 43.84 53 ALA B CA 1
ATOM 1544 C C . ALA B 1 53 ? -18.393 -27.774 -18.220 1.00 45.43 53 ALA B C 1
ATOM 1545 O O . ALA B 1 53 ? -18.247 -27.631 -17.006 1.00 45.36 53 ALA B O 1
ATOM 1547 N N . LYS B 1 54 ? -18.400 -26.751 -19.072 1.00 47.17 54 LYS B N 1
ATOM 1548 C CA . LYS B 1 54 ? -18.254 -25.367 -18.600 1.00 49.31 54 LYS B CA 1
ATOM 1549 C C . LYS B 1 54 ? -19.420 -24.920 -17.707 1.00 48.96 54 LYS B C 1
ATOM 1550 O O . LYS B 1 54 ? -19.198 -24.335 -16.648 1.00 49.63 54 LYS B O 1
ATOM 1556 N N . ALA B 1 55 ? -20.651 -25.220 -18.123 1.00 48.25 55 ALA B N 1
ATOM 1557 C CA . ALA B 1 55 ? -21.847 -24.870 -17.341 1.00 48.18 55 ALA B CA 1
ATOM 1558 C C . ALA B 1 55 ? -21.830 -25.492 -15.940 1.00 46.63 55 ALA B C 1
ATOM 1559 O O . ALA B 1 55 ? -22.208 -24.850 -14.956 1.00 47.79 55 ALA B O 1
ATOM 1561 N N . ILE B 1 56 ? -21.369 -26.738 -15.869 1.00 44.18 56 ILE B N 1
ATOM 1562 C CA . ILE B 1 56 ? -21.251 -27.487 -14.617 1.00 43.17 56 ILE B CA 1
ATOM 1563 C C . ILE B 1 56 ? -20.090 -27.003 -13.739 1.00 44.47 56 ILE B C 1
ATOM 1564 O O . ILE B 1 56 ? -20.237 -26.892 -12.520 1.00 45.09 56 ILE B O 1
ATOM 1569 N N . GLY B 1 57 ? -18.943 -26.730 -14.356 1.00 45.41 57 GLY B N 1
ATOM 1570 C CA . GLY B 1 57 ? -17.772 -26.226 -13.624 1.00 47.36 57 GLY B CA 1
ATOM 1571 C C . GLY B 1 57 ? -16.676 -27.245 -13.357 1.00 47.01 57 GLY B C 1
ATOM 1572 O O . GLY B 1 57 ? -15.943 -27.142 -12.371 1.00 48.24 57 GLY B O 1
ATOM 1573 N N . ILE B 1 58 ? -16.581 -28.247 -14.225 1.00 45.43 58 ILE B N 1
ATOM 1574 C CA . ILE B 1 58 ? -15.472 -29.196 -14.197 1.00 45.80 58 ILE B CA 1
ATOM 1575 C C . ILE B 1 58 ? -14.882 -29.226 -15.601 1.00 46.37 58 ILE B C 1
ATOM 1576 O O . ILE B 1 58 ? -15.471 -28.665 -16.524 1.00 46.69 58 ILE B O 1
ATOM 1581 N N . GLU B 1 59 ? -13.724 -29.853 -15.770 1.00 47.44 59 GLU B N 1
ATOM 1582 C CA . GLU B 1 59 ? -13.119 -29.950 -17.094 1.00 48.59 59 GLU B CA 1
ATOM 1583 C C . GLU B 1 59 ? -13.789 -31.034 -17.933 1.00 47.12 59 GLU B C 1
ATOM 1584 O O . GLU B 1 59 ? -14.509 -31.884 -17.395 1.00 45.36 59 GLU B O 1
ATOM 1590 N N . GLN B 1 60 ? -13.565 -30.982 -19.246 1.00 48.34 60 GLN B N 1
ATOM 1591 C CA . GLN B 1 60 ? -14.136 -31.950 -20.188 1.00 47.89 60 GLN B CA 1
ATOM 1592 C C . GLN B 1 60 ? -13.826 -33.413 -19.822 1.00 47.30 60 GLN B C 1
ATOM 1593 O O . GLN B 1 60 ? -14.741 -34.244 -19.831 1.00 45.47 60 GLN B O 1
ATOM 1599 N N . PRO B 1 61 ? -12.548 -33.736 -19.508 1.00 48.96 61 PRO B N 1
ATOM 1600 C CA . PRO B 1 61 ? -12.257 -35.119 -19.113 1.00 48.95 61 PRO B CA 1
ATOM 1601 C C . PRO B 1 61 ? -12.991 -35.532 -17.836 1.00 46.88 61 PRO B C 1
ATOM 1602 O O . PRO B 1 61 ? -13.473 -36.666 -17.745 1.00 46.27 61 PRO B O 1
ATOM 1606 N N . SER B 1 62 ? -13.086 -34.614 -16.872 1.00 46.14 62 SER B N 1
ATOM 1607 C CA . SER B 1 62 ? -13.811 -34.867 -15.626 1.00 44.54 62 SER B CA 1
ATOM 1608 C C . SER B 1 62 ? -15.266 -35.207 -15.897 1.00 41.89 62 SER B C 1
ATOM 1609 O O . SER B 1 62 ? -15.829 -36.097 -15.255 1.00 40.81 62 SER B O 1
ATOM 1612 N N . LEU B 1 63 ? -15.864 -34.505 -16.858 1.00 40.93 63 LEU B N 1
ATOM 1613 C CA . LEU B 1 63 ? -17.251 -34.752 -17.234 1.00 39.23 63 LEU B CA 1
ATOM 1614 C C . LEU B 1 63 ? -17.429 -36.178 -17.742 1.00 39.17 63 LEU B C 1
ATOM 1615 O O . LEU B 1 63 ? -18.391 -36.848 -17.375 1.00 37.73 63 LEU B O 1
ATOM 1620 N N . VAL B 1 64 ? -16.486 -36.637 -18.566 1.00 40.41 64 VAL B N 1
ATOM 1621 C CA . VAL B 1 64 ? -16.520 -37.998 -19.093 1.00 41.15 64 VAL B CA 1
ATOM 1622 C C . VAL B 1 64 ? -16.567 -39.013 -17.949 1.00 41.08 64 VAL B C 1
ATOM 1623 O O . VAL B 1 64 ? -17.347 -39.969 -18.004 1.00 40.62 64 VAL B O 1
ATOM 1627 N N . ARG B 1 65 ? -15.751 -38.798 -16.916 1.00 41.56 65 ARG B N 1
ATOM 1628 C CA . ARG B 1 65 ? -15.789 -39.661 -15.737 1.00 42.19 65 ARG B CA 1
ATOM 1629 C C . ARG B 1 65 ? -17.146 -39.604 -15.029 1.00 40.30 65 ARG B C 1
ATOM 1630 O O . ARG B 1 65 ? -17.670 -40.633 -14.617 1.00 40.73 65 ARG B O 1
ATOM 1638 N N . THR B 1 66 ? -17.717 -38.409 -14.898 1.00 39.06 66 THR B N 1
ATOM 1639 C CA . THR B 1 66 ? -19.041 -38.276 -14.272 1.00 38.08 66 THR B CA 1
ATOM 1640 C C . THR B 1 66 ? -20.127 -38.965 -15.096 1.00 37.26 66 THR B C 1
ATOM 1641 O O . THR B 1 66 ? -20.961 -39.693 -14.544 1.00 37.38 66 THR B O 1
ATOM 1645 N N . LEU B 1 67 ? -20.106 -38.753 -16.411 1.00 37.12 67 LEU B N 1
ATOM 1646 C CA . LEU B 1 67 ? -21.066 -39.404 -17.317 1.00 36.96 67 LEU B CA 1
ATOM 1647 C C . LEU B 1 67 ? -20.952 -40.936 -17.317 1.00 38.03 67 LEU B C 1
ATOM 1648 O O . LEU B 1 67 ? -21.955 -41.634 -17.470 1.00 38.01 67 LEU B O 1
ATOM 1653 N N . ASP B 1 68 ? -19.732 -41.452 -17.165 1.00 39.20 68 ASP B N 1
ATOM 1654 C CA . ASP B 1 68 ? -19.522 -42.893 -16.992 1.00 40.78 68 ASP B CA 1
ATOM 1655 C C . ASP B 1 68 ? -20.316 -43.397 -15.787 1.00 40.47 68 ASP B C 1
ATOM 1656 O O . ASP B 1 68 ? -21.062 -44.377 -15.895 1.00 41.08 68 ASP B O 1
ATOM 1661 N N . GLN B 1 69 ? -20.160 -42.709 -14.654 1.00 39.63 69 GLN B N 1
ATOM 1662 C CA . GLN B 1 69 ? -20.835 -43.073 -13.412 1.00 40.44 69 GLN B CA 1
ATOM 1663 C C . GLN B 1 69 ? -22.349 -43.008 -13.554 1.00 39.25 69 GLN B C 1
ATOM 1664 O O . GLN B 1 69 ? -23.046 -43.909 -13.108 1.00 39.92 69 GLN B O 1
ATOM 1670 N N . LEU B 1 70 ? -22.847 -41.937 -14.173 1.00 37.81 70 LEU B N 1
ATOM 1671 C CA . LEU B 1 70 ? -24.284 -41.757 -14.361 1.00 37.43 70 LEU B CA 1
ATOM 1672 C C . LEU B 1 70 ? -24.909 -42.780 -15.311 1.00 38.25 70 LEU B C 1
ATOM 1673 O O . LEU B 1 70 ? -26.066 -43.155 -15.130 1.00 38.65 70 LEU B O 1
ATOM 1678 N N . GLU B 1 71 ? -24.144 -43.237 -16.304 1.00 38.79 71 GLU B N 1
ATOM 1679 C CA . GLU B 1 71 ? -24.617 -44.282 -17.224 1.00 40.19 71 GLU B CA 1
ATOM 1680 C C . GLU B 1 71 ? -24.671 -45.668 -16.566 1.00 41.96 71 GLU B C 1
ATOM 1681 O O . GLU B 1 71 ? -25.589 -46.454 -16.838 1.00 43.32 71 GLU B O 1
ATOM 1687 N N . GLU B 1 72 ? -23.695 -45.973 -15.709 1.00 42.31 72 GLU B N 1
ATOM 1688 C CA . GLU B 1 72 ? -23.698 -47.236 -14.947 1.00 44.08 72 GLU B CA 1
ATOM 1689 C C . GLU B 1 72 ? -24.920 -47.291 -14.031 1.00 43.72 72 GLU B C 1
ATOM 1690 O O . GLU B 1 72 ? -25.514 -48.353 -13.838 1.00 45.92 72 GLU B O 1
ATOM 1696 N N . LYS B 1 73 ? -25.287 -46.135 -13.483 1.00 41.39 73 LYS B N 1
ATOM 1697 C CA . LYS B 1 73 ? -26.431 -46.016 -12.580 1.00 41.28 73 LYS B CA 1
ATOM 1698 C C . LYS B 1 73 ? -27.755 -46.087 -13.345 1.00 40.56 73 LYS B C 1
ATOM 1699 O O . LYS B 1 73 ? -28.818 -46.272 -12.746 1.00 42.20 73 LYS B O 1
ATOM 1705 N N . GLY B 1 74 ? -27.674 -45.950 -14.670 1.00 38.87 74 GLY B N 1
ATOM 1706 C CA . GLY B 1 74 ? -28.841 -46.025 -15.552 1.00 37.59 74 GLY B CA 1
ATOM 1707 C C . GLY B 1 74 ? -29.611 -44.717 -15.664 1.00 35.12 74 GLY B C 1
ATOM 1708 O O . GLY B 1 74 ? -30.802 -44.715 -15.984 1.00 35.58 74 GLY B O 1
ATOM 1709 N N . LEU B 1 75 ? -28.936 -43.600 -15.412 1.00 41.13 75 LEU B N 1
ATOM 1710 C CA . LEU B 1 75 ? -29.623 -42.309 -15.336 1.00 39.83 75 LEU B CA 1
ATOM 1711 C C . LEU B 1 75 ? -29.526 -41.496 -16.628 1.00 40.59 75 LEU B C 1
ATOM 1712 O O . LEU B 1 75 ? -30.355 -40.623 -16.882 1.00 40.12 75 LEU B O 1
ATOM 1717 N N . ILE B 1 76 ? -28.519 -41.804 -17.443 1.00 41.43 76 ILE B N 1
ATOM 1718 C CA . ILE B 1 76 ? -28.355 -41.186 -18.756 1.00 42.75 76 ILE B CA 1
ATOM 1719 C C . ILE B 1 76 ? -28.013 -42.222 -19.827 1.00 45.11 76 ILE B C 1
ATOM 1720 O O . ILE B 1 76 ? -27.635 -43.358 -19.516 1.00 45.22 76 ILE B O 1
ATOM 1725 N N . THR B 1 77 ? -28.190 -41.837 -21.086 1.00 47.02 77 THR B N 1
ATOM 1726 C CA . THR B 1 77 ? -27.648 -42.592 -22.210 1.00 49.77 77 THR B CA 1
ATOM 1727 C C . THR B 1 77 ? -26.784 -41.646 -23.035 1.00 50.78 77 THR B C 1
ATOM 1728 O O . THR B 1 77 ? -26.983 -40.427 -23.000 1.00 50.21 77 THR B O 1
ATOM 1732 N N . ARG B 1 78 ? -25.819 -42.210 -23.754 1.00 52.96 78 ARG B N 1
ATOM 1733 C CA . ARG B 1 78 ? -24.921 -41.433 -24.607 1.00 54.76 78 ARG B CA 1
ATOM 1734 C C . ARG B 1 78 ? -24.871 -42.074 -25.983 1.00 58.32 78 ARG B C 1
ATOM 1735 O O . ARG B 1 78 ? -23.968 -42.861 -26.279 1.00 59.72 78 ARG B O 1
ATOM 1743 N N . HIS B 1 79 ? -25.855 -41.741 -26.816 1.00 60.42 79 HIS B N 1
ATOM 1744 C CA . HIS B 1 79 ? -25.990 -42.349 -28.137 1.00 64.06 79 HIS B CA 1
ATOM 1745 C C . HIS B 1 79 ? -25.581 -41.413 -29.273 1.00 66.36 79 HIS B C 1
ATOM 1746 O O . HIS B 1 79 ? -25.908 -40.223 -29.262 1.00 65.88 79 HIS B O 1
ATOM 1753 N N . THR B 1 80 ? -24.868 -41.976 -30.247 1.00 69.19 80 THR B N 1
ATOM 1754 C CA . THR B 1 80 ? -24.355 -41.247 -31.408 1.00 72.06 80 THR B CA 1
ATOM 1755 C C . THR B 1 80 ? -25.477 -40.580 -32.208 1.00 73.99 80 THR B C 1
ATOM 1756 O O . THR B 1 80 ? -26.489 -41.212 -32.519 1.00 75.15 80 THR B O 1
ATOM 1760 N N . SER B 1 81 ? -25.286 -39.300 -32.525 1.00 74.64 81 SER B N 1
ATOM 1761 C CA . SER B 1 81 ? -26.264 -38.519 -33.282 1.00 76.70 81 SER B CA 1
ATOM 1762 C C . SER B 1 81 ? -26.305 -38.930 -34.755 1.00 81.02 81 SER B C 1
ATOM 1763 O O . SER B 1 81 ? -25.292 -39.345 -35.324 1.00 82.86 81 SER B O 1
ATOM 1766 N N . ALA B 1 82 ? -27.485 -38.807 -35.361 1.00 82.89 82 ALA B N 1
ATOM 1767 C CA . ALA B 1 82 ? -27.702 -39.204 -36.753 1.00 87.26 82 ALA B CA 1
ATOM 1768 C C . ALA B 1 82 ? -27.110 -38.214 -37.758 1.00 90.19 82 ALA B C 1
ATOM 1769 O O . ALA B 1 82 ? -26.774 -38.590 -38.885 1.00 93.95 82 ALA B O 1
ATOM 1771 N N . ASN B 1 83 ? -26.991 -36.953 -37.345 1.00 88.71 83 ASN B N 1
ATOM 1772 C CA . ASN B 1 83 ? -26.466 -35.889 -38.208 1.00 91.52 83 ASN B CA 1
ATOM 1773 C C . ASN B 1 83 ? -24.942 -35.727 -38.149 1.00 91.39 83 ASN B C 1
ATOM 1774 O O . ASN B 1 83 ? -24.320 -35.325 -39.135 1.00 94.82 83 ASN B O 1
ATOM 1779 N N . ASP B 1 84 ? -24.356 -36.039 -36.993 1.00 87.59 84 ASP B N 1
ATOM 1780 C CA . ASP B 1 84 ? -22.903 -36.011 -36.814 1.00 87.30 84 ASP B CA 1
ATOM 1781 C C . ASP B 1 84 ? -22.458 -37.226 -36.002 1.00 84.72 84 ASP B C 1
ATOM 1782 O O . ASP B 1 84 ? -22.974 -37.470 -34.909 1.00 81.29 84 ASP B O 1
ATOM 1787 N N . ARG B 1 85 ? -21.494 -37.977 -36.533 1.00 86.54 85 ARG B N 1
ATOM 1788 C CA . ARG B 1 85 ? -21.102 -39.259 -35.935 1.00 84.75 85 ARG B CA 1
ATOM 1789 C C . ARG B 1 85 ? -19.970 -39.225 -34.899 1.00 81.96 85 ARG B C 1
ATOM 1790 O O . ARG B 1 85 ? -19.628 -40.258 -34.317 1.00 80.59 85 ARG B O 1
ATOM 1798 N N . ARG B 1 86 ? -19.398 -38.047 -34.667 0.50 81.28 86 ARG B N 1
ATOM 1799 C CA . ARG B 1 86 ? -18.442 -37.871 -33.572 0.50 78.53 86 ARG B CA 1
ATOM 1800 C C . ARG B 1 86 ? -19.103 -37.194 -32.371 0.50 74.51 86 ARG B C 1
ATOM 1801 O O . ARG B 1 86 ? -18.480 -37.023 -31.323 0.50 72.09 86 ARG B O 1
ATOM 1809 N N . ALA B 1 87 ? -20.370 -36.818 -32.541 1.00 73.88 87 ALA B N 1
ATOM 1810 C CA . ALA B 1 87 ? -21.154 -36.183 -31.488 1.00 70.49 87 ALA B CA 1
ATOM 1811 C C . ALA B 1 87 ? -22.161 -37.162 -30.899 1.00 68.23 87 ALA B C 1
ATOM 1812 O O . ALA B 1 87 ? -22.788 -37.936 -31.626 1.00 69.90 87 ALA B O 1
ATOM 1814 N N . LYS B 1 88 ? -22.304 -37.121 -29.577 1.00 64.54 88 LYS B N 1
ATOM 1815 C CA . LYS B 1 88 ? -23.237 -37.987 -28.865 1.00 62.31 88 LYS B CA 1
ATOM 1816 C C . LYS B 1 88 ? -24.242 -37.150 -28.084 1.00 60.14 88 LYS B C 1
ATOM 1817 O O . LYS B 1 88 ? -23.874 -36.183 -27.417 1.00 58.59 88 LYS B O 1
ATOM 1823 N N . ARG B 1 89 ? -25.513 -37.526 -28.175 1.00 60.28 89 ARG B N 1
ATOM 1824 C CA . ARG B 1 89 ? -26.565 -36.872 -27.404 1.00 58.50 89 ARG B CA 1
ATOM 1825 C C . ARG B 1 89 ? -26.547 -37.374 -25.962 1.00 55.46 89 ARG B C 1
ATOM 1826 O O . ARG B 1 89 ? -26.570 -38.586 -25.717 1.00 55.13 89 ARG B O 1
ATOM 1834 N N . ILE B 1 90 ? -26.500 -36.442 -25.014 1.00 53.31 90 ILE B N 1
ATOM 1835 C CA . ILE B 1 90 ? -26.601 -36.787 -23.596 1.00 50.93 90 ILE B CA 1
ATOM 1836 C C . ILE B 1 90 ? -28.057 -36.616 -23.148 1.00 50.29 90 ILE B C 1
ATOM 1837 O O . ILE B 1 90 ? -28.562 -35.491 -23.058 1.00 50.15 90 ILE B O 1
ATOM 1842 N N . LYS B 1 91 ? -28.723 -37.742 -22.889 1.00 50.41 91 LYS B N 1
ATOM 1843 C CA . LYS B 1 91 ? -30.146 -37.745 -22.541 1.00 50.37 91 LYS B CA 1
ATOM 1844 C C . LYS B 1 91 ? -30.416 -38.441 -21.216 1.00 48.50 91 LYS B C 1
ATOM 1845 O O . LYS B 1 91 ? -29.885 -39.520 -20.946 1.00 48.37 91 LYS B O 1
ATOM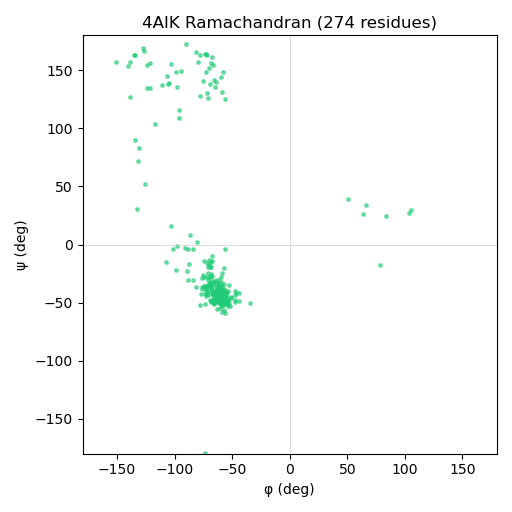 1851 N N . LEU B 1 92 ? -31.247 -37.816 -20.391 1.00 47.36 92 LEU B N 1
ATOM 1852 C CA . LEU B 1 92 ? -31.730 -38.463 -19.178 1.00 46.11 92 LEU B CA 1
ATOM 1853 C C . LEU B 1 92 ? -32.673 -39.604 -19.525 1.00 47.73 92 LEU B C 1
ATOM 1854 O O . LEU B 1 92 ? -33.510 -39.484 -20.424 1.00 50.08 92 LEU B O 1
ATOM 1859 N N . THR B 1 93 ? -32.519 -40.717 -18.814 1.00 47.18 93 THR B N 1
ATOM 1860 C CA . THR B 1 93 ? -33.361 -41.891 -19.025 1.00 48.80 93 THR B CA 1
ATOM 1861 C C . THR B 1 93 ? -34.705 -41.738 -18.338 1.00 48.66 93 THR B C 1
ATOM 1862 O O . THR B 1 93 ? -34.857 -40.973 -17.382 1.00 47.10 93 THR B O 1
ATOM 1866 N N . GLU B 1 94 ? -35.675 -42.486 -18.838 1.00 51.01 94 GLU B N 1
ATOM 1867 C CA . GLU B 1 94 ? -37.003 -42.555 -18.256 1.00 51.62 94 GLU B CA 1
ATOM 1868 C C . GLU B 1 94 ? -36.944 -42.690 -16.728 1.00 49.15 94 GLU B C 1
ATOM 1869 O O . GLU B 1 94 ? -37.592 -41.922 -16.021 1.00 47.67 94 GLU B O 1
ATOM 1875 N N . GLN B 1 95 ? -36.124 -43.622 -16.232 1.00 48.13 95 GLN B N 1
ATOM 1876 C CA . GLN B 1 95 ? -36.053 -43.919 -14.794 1.00 46.41 95 GLN B CA 1
ATOM 1877 C C . GLN B 1 95 ? -35.461 -42.834 -13.902 1.00 43.33 95 GLN B C 1
ATOM 1878 O O . GLN B 1 95 ? -35.623 -42.896 -12.681 1.00 42.25 95 GLN B O 1
ATOM 1884 N N . SER B 1 96 ? -34.781 -41.853 -14.507 1.00 41.80 96 SER B N 1
ATOM 1885 C CA . SER B 1 96 ? -34.224 -40.708 -13.773 1.00 39.53 96 SER B CA 1
ATOM 1886 C C . SER B 1 96 ? -35.285 -39.677 -13.390 1.00 39.01 96 SER B C 1
ATOM 1887 O O . SER B 1 96 ? -35.138 -38.981 -12.394 1.00 37.89 96 SER B O 1
ATOM 1890 N N . SER B 1 97 ? -36.342 -39.589 -14.189 1.00 40.58 97 SER B N 1
ATOM 1891 C CA . SER B 1 97 ? -37.414 -38.594 -14.007 1.00 40.82 97 SER B CA 1
ATOM 1892 C C . SER B 1 97 ? -37.794 -38.192 -12.553 1.00 39.00 97 SER B C 1
ATOM 1893 O O . SER B 1 97 ? -37.810 -36.992 -12.241 1.00 37.71 97 SER B O 1
ATOM 1896 N N . PRO B 1 98 ? -38.041 -39.170 -11.657 1.00 38.76 98 PRO B N 1
ATOM 1897 C CA . PRO B 1 98 ? -38.322 -38.813 -10.250 1.00 37.65 98 PRO B CA 1
ATOM 1898 C C . PRO B 1 98 ? -37.130 -38.264 -9.441 1.00 35.75 98 PRO B C 1
ATOM 1899 O O . PRO B 1 98 ? -37.336 -37.500 -8.489 1.00 35.21 98 PRO B O 1
ATOM 1903 N N . ILE B 1 99 ? -35.907 -38.648 -9.799 1.00 33.89 99 ILE B N 1
ATOM 1904 C CA . ILE B 1 99 ? -34.699 -38.067 -9.182 1.00 32.30 99 ILE B CA 1
ATOM 1905 C C . ILE B 1 99 ? -34.497 -36.620 -9.632 1.00 31.71 99 ILE B C 1
ATOM 1906 O O . ILE B 1 99 ? -34.195 -35.747 -8.821 1.00 31.04 99 ILE B O 1
ATOM 1911 N N . ILE B 1 100 ? -34.681 -36.376 -10.928 1.00 32.68 100 ILE B N 1
ATOM 1912 C CA . ILE B 1 100 ? -34.532 -35.034 -11.497 1.00 32.37 100 ILE B CA 1
ATOM 1913 C C . ILE B 1 100 ? -35.535 -34.087 -10.843 1.00 32.05 100 ILE B C 1
ATOM 1914 O O . ILE B 1 100 ? -35.238 -32.918 -10.600 1.00 31.83 100 ILE B O 1
ATOM 1919 N N . GLU B 1 101 ? -36.721 -34.612 -10.555 1.00 32.62 101 GLU B N 1
ATOM 1920 C CA . GLU B 1 101 ? -37.773 -33.848 -9.890 1.00 32.67 101 GLU B CA 1
ATOM 1921 C C . GLU B 1 101 ? -37.314 -33.403 -8.497 1.00 31.26 101 GLU B C 1
ATOM 1922 O O . GLU B 1 101 ? -37.512 -32.250 -8.099 1.00 31.15 101 GLU B O 1
ATOM 1928 N N . GLN B 1 102 ? -36.679 -34.318 -7.770 1.00 29.37 102 GLN B N 1
ATOM 1929 C CA . GLN B 1 102 ? -36.111 -34.016 -6.454 1.00 27.36 102 GLN B CA 1
ATOM 1930 C C . GLN B 1 102 ? -35.010 -32.930 -6.508 1.00 27.13 102 GLN B C 1
ATOM 1931 O O . GLN B 1 102 ? -35.004 -31.993 -5.689 1.00 26.19 102 GLN B O 1
ATOM 1937 N N . VAL B 1 103 ? -34.092 -33.059 -7.466 1.00 26.35 103 VAL B N 1
ATOM 1938 C CA . VAL B 1 103 ? -32.965 -32.134 -7.599 1.00 27.21 103 VAL B CA 1
ATOM 1939 C C . VAL B 1 103 ? -33.468 -30.753 -8.034 1.00 28.08 103 VAL B C 1
ATOM 1940 O O . VAL B 1 103 ? -33.132 -29.749 -7.412 1.00 28.85 103 VAL B O 1
ATOM 1944 N N . ASP B 1 104 ? -34.297 -30.721 -9.077 1.00 29.95 104 ASP B N 1
ATOM 1945 C CA . ASP B 1 104 ? -34.888 -29.461 -9.566 1.00 31.13 104 ASP B CA 1
ATOM 1946 C C . ASP B 1 104 ? -35.690 -28.688 -8.503 1.00 31.60 104 ASP B C 1
ATOM 1947 O O . ASP B 1 104 ? -35.556 -27.458 -8.381 1.00 31.38 104 ASP B O 1
ATOM 1952 N N . GLY B 1 105 ? -36.519 -29.412 -7.748 1.00 32.02 105 GLY B N 1
ATOM 1953 C CA . GLY B 1 105 ? -37.337 -28.838 -6.673 1.00 32.54 105 GLY B CA 1
ATOM 1954 C C . GLY B 1 105 ? -36.531 -28.227 -5.536 1.00 31.95 105 GLY B C 1
ATOM 1955 O O . GLY B 1 105 ? -36.818 -27.101 -5.104 1.00 32.64 105 GLY B O 1
ATOM 1956 N N . VAL B 1 106 ? -35.526 -28.953 -5.036 1.00 30.14 106 VAL B N 1
ATOM 1957 C CA . VAL B 1 106 ? -34.644 -28.380 -4.019 1.00 30.20 106 VAL B CA 1
ATOM 1958 C C . VAL B 1 106 ? -33.985 -27.127 -4.596 1.00 30.19 106 VAL B C 1
ATOM 1959 O O . VAL B 1 106 ? -34.083 -26.051 -4.002 1.00 30.63 106 VAL B O 1
ATOM 1963 N N . ILE B 1 107 ? -33.355 -27.258 -5.765 1.00 29.48 107 ILE B N 1
ATOM 1964 C CA . ILE B 1 107 ? -32.662 -26.113 -6.385 1.00 29.68 107 ILE B CA 1
ATOM 1965 C C . ILE B 1 107 ? -33.566 -24.882 -6.507 1.00 30.93 107 ILE B C 1
ATOM 1966 O O . ILE B 1 107 ? -33.194 -23.771 -6.096 1.00 31.42 107 ILE B O 1
ATOM 1971 N N . SER B 1 108 ? -34.762 -25.089 -7.060 1.00 31.68 108 SER B N 1
ATOM 1972 C CA . SER B 1 108 ? -35.720 -24.008 -7.257 1.00 33.66 108 SER B CA 1
ATOM 1973 C C . SER B 1 108 ? -36.252 -23.424 -5.949 1.00 34.09 108 SER B C 1
ATOM 1974 O O . SER B 1 108 ? -36.298 -22.185 -5.794 1.00 35.67 108 SER B O 1
ATOM 1977 N N . SER B 1 109 ? -36.706 -24.295 -5.042 1.00 31.69 109 SER B N 1
ATOM 1978 C CA . SER B 1 109 ? -37.198 -23.866 -3.730 1.00 32.48 109 SER B CA 1
ATOM 1979 C C . SER B 1 109 ? -36.114 -23.083 -2.979 1.00 31.47 109 SER B C 1
ATOM 1980 O O . SER B 1 109 ? -36.375 -21.991 -2.454 1.00 31.61 109 SER B O 1
ATOM 1983 N N . THR B 1 110 ? -34.906 -23.649 -2.956 1.00 29.11 110 THR B N 1
ATOM 1984 C CA . THR B 1 110 ? -33.777 -23.061 -2.279 1.00 28.65 110 THR B CA 1
ATOM 1985 C C . THR B 1 110 ? -33.521 -21.654 -2.834 1.00 26.79 110 THR B C 1
ATOM 1986 O O . THR B 1 110 ? -33.389 -20.717 -2.051 1.00 27.78 110 THR B O 1
ATOM 1990 N N . ARG B 1 111 ? -33.505 -21.495 -4.161 1.00 25.10 111 ARG B N 1
ATOM 1991 C CA . ARG B 1 111 ? -33.338 -20.141 -4.771 1.00 25.24 111 ARG B CA 1
ATOM 1992 C C . ARG B 1 111 ? -34.435 -19.159 -4.341 1.00 26.54 111 ARG B C 1
ATOM 1993 O O . ARG B 1 111 ? -34.145 -17.989 -4.019 1.00 25.51 111 ARG B O 1
ATOM 2001 N N . LYS B 1 112 ? -35.684 -19.624 -4.361 1.00 28.30 112 LYS B N 1
ATOM 2002 C CA . LYS B 1 112 ? -36.825 -18.776 -3.982 1.00 30.06 112 LYS B CA 1
ATOM 2003 C C . LYS B 1 112 ? -36.734 -18.327 -2.526 1.00 30.84 112 LYS B C 1
ATOM 2004 O O . LYS B 1 112 ? -37.047 -17.167 -2.195 1.00 31.45 112 LYS B O 1
ATOM 2010 N N . GLU B 1 113 ? -36.294 -19.234 -1.659 1.00 30.69 113 GLU B N 1
ATOM 2011 C CA . GLU B 1 113 ? -36.126 -18.918 -0.245 1.00 31.67 113 GLU B CA 1
ATOM 2012 C C . GLU B 1 113 ? -35.017 -17.888 -0.063 1.00 31.18 113 GLU B C 1
ATOM 2013 O O . GLU B 1 113 ? -35.204 -16.871 0.613 1.00 31.67 113 GLU B O 1
ATOM 2019 N N . ILE B 1 114 ? -33.866 -18.154 -0.682 1.00 29.41 114 ILE B N 1
ATOM 2020 C CA . ILE B 1 114 ? -32.722 -17.247 -0.629 1.00 29.69 114 ILE B CA 1
ATOM 2021 C C . ILE B 1 114 ? -33.067 -15.851 -1.190 1.00 29.59 114 ILE B C 1
ATOM 2022 O O . ILE B 1 114 ? -32.951 -14.855 -0.481 1.00 29.96 114 ILE B O 1
ATOM 2027 N N . LEU B 1 115 ? -33.517 -15.791 -2.443 1.00 29.58 115 LEU B N 1
ATOM 2028 C CA . LEU B 1 115 ? -33.906 -14.509 -3.060 1.00 30.68 115 LEU B CA 1
ATOM 2029 C C . LEU B 1 115 ? -35.194 -13.902 -2.493 1.00 32.69 115 LEU B C 1
ATOM 2030 O O . LEU B 1 115 ? -35.470 -12.721 -2.720 1.00 34.33 115 LEU B O 1
ATOM 2035 N N . GLY B 1 116 ? -35.960 -14.686 -1.739 1.00 33.04 116 GLY B N 1
ATOM 2036 C CA . GLY B 1 116 ? -37.129 -14.168 -1.027 1.00 36.13 116 GLY B CA 1
ATOM 2037 C C . GLY B 1 116 ? -36.810 -13.202 0.108 1.00 37.52 116 GLY B C 1
ATOM 2038 O O . GLY B 1 116 ? -37.710 -12.574 0.665 1.00 39.05 116 GLY B O 1
ATOM 2039 N N . GLY B 1 117 ? -35.528 -13.093 0.453 1.00 34.00 117 GLY B N 1
ATOM 2040 C CA . GLY B 1 117 ? -35.100 -12.274 1.588 1.00 34.71 117 GLY B CA 1
ATOM 2041 C C . GLY B 1 117 ? -34.487 -10.942 1.198 1.00 33.90 117 GLY B C 1
ATOM 2042 O O . GLY B 1 117 ? -33.845 -10.298 2.034 1.00 34.35 117 GLY B O 1
ATOM 2043 N N . ILE B 1 118 ? -34.693 -10.524 -0.057 1.00 32.84 118 ILE B N 1
ATOM 2044 C CA . ILE B 1 118 ? -34.055 -9.305 -0.613 1.00 31.12 118 ILE B CA 1
ATOM 2045 C C . ILE B 1 118 ? -35.003 -8.474 -1.528 1.00 30.46 118 ILE B C 1
ATOM 2046 O O . ILE B 1 118 ? -35.957 -9.008 -2.111 1.00 30.35 118 ILE B O 1
ATOM 2051 N N . SER B 1 119 ? -34.758 -7.169 -1.640 1.00 29.83 119 SER B N 1
ATOM 2052 C CA . SER B 1 119 ? -35.614 -6.300 -2.466 1.00 29.48 119 SER B CA 1
ATOM 2053 C C . SER B 1 119 ? -35.509 -6.561 -3.966 1.00 29.37 119 SER B C 1
ATOM 2054 O O . SER B 1 119 ? -34.504 -7.078 -4.440 1.00 29.34 119 SER B O 1
ATOM 2057 N N . SER B 1 120 ? -36.552 -6.191 -4.717 1.00 29.56 120 SER B N 1
ATOM 2058 C CA . SER B 1 120 ? -36.466 -6.236 -6.180 1.00 29.14 120 SER B CA 1
ATOM 2059 C C . SER B 1 120 ? -35.260 -5.439 -6.689 1.00 29.07 120 SER B C 1
ATOM 2060 O O . SER B 1 120 ? -34.573 -5.871 -7.605 1.00 28.58 120 SER B O 1
ATOM 2063 N N . ASP B 1 121 ? -35.021 -4.266 -6.105 1.00 29.67 121 ASP B N 1
ATOM 2064 C CA . ASP B 1 121 ? -33.874 -3.448 -6.499 1.00 30.39 121 ASP B CA 1
ATOM 2065 C C . ASP B 1 121 ? -32.587 -4.240 -6.323 1.00 29.40 121 ASP B C 1
ATOM 2066 O O . ASP B 1 121 ? -31.804 -4.367 -7.268 1.00 28.78 121 ASP B O 1
ATOM 2071 N N . GLU B 1 122 ? -32.404 -4.822 -5.138 1.00 29.15 122 GLU B N 1
ATOM 2072 C CA . GLU B 1 122 ? -31.220 -5.648 -4.867 1.00 29.41 122 GLU B CA 1
ATOM 2073 C C . GLU B 1 122 ? -31.093 -6.765 -5.880 1.00 29.02 122 GLU B C 1
ATOM 2074 O O . GLU B 1 122 ? -30.025 -6.930 -6.485 1.00 29.25 122 GLU B O 1
ATOM 2080 N N . ILE B 1 123 ? -32.181 -7.511 -6.085 1.00 28.19 123 ILE B N 1
ATOM 2081 C CA . ILE B 1 123 ? -32.173 -8.654 -6.995 1.00 27.19 123 ILE B CA 1
ATOM 2082 C C . ILE B 1 123 ? -31.806 -8.206 -8.406 1.00 27.50 123 ILE B C 1
ATOM 2083 O O . ILE B 1 123 ? -31.009 -8.865 -9.079 1.00 27.60 123 ILE B O 1
ATOM 2088 N N . ALA B 1 124 ? -32.399 -7.099 -8.851 1.00 27.02 124 ALA B N 1
ATOM 2089 C CA . ALA B 1 124 ? -32.234 -6.664 -10.228 1.00 27.68 124 ALA B CA 1
ATOM 2090 C C . ALA B 1 124 ? -30.843 -6.085 -10.417 1.00 27.43 124 ALA B C 1
ATOM 2091 O O . ALA B 1 124 ? -30.125 -6.482 -11.337 1.00 28.04 124 ALA B O 1
ATOM 2093 N N . VAL B 1 125 ? -30.469 -5.156 -9.541 1.00 27.58 125 VAL B N 1
ATOM 2094 C CA . VAL B 1 125 ? -29.126 -4.555 -9.588 1.00 27.46 125 VAL B CA 1
ATOM 2095 C C . VAL B 1 125 ? -28.108 -5.703 -9.533 1.00 27.11 125 VAL B C 1
ATOM 2096 O O . VAL B 1 125 ? -27.233 -5.799 -10.399 1.00 27.47 125 VAL B O 1
ATOM 2100 N N . LEU B 1 126 ? -28.260 -6.599 -8.559 1.00 27.52 126 LEU B N 1
ATOM 2101 C CA . LEU B 1 126 ? -27.391 -7.785 -8.451 1.00 27.71 126 LEU B CA 1
ATOM 2102 C C . LEU B 1 126 ? -27.369 -8.727 -9.674 1.00 28.00 126 LEU B C 1
ATOM 2103 O O . LEU B 1 126 ? -26.293 -9.113 -10.131 1.00 28.81 126 LEU B O 1
ATOM 2108 N N . SER B 1 127 ? -28.540 -9.106 -10.194 1.00 28.51 127 SER B N 1
ATOM 2109 C CA . SER B 1 127 ? -28.610 -9.953 -11.382 1.00 29.30 127 SER B CA 1
ATOM 2110 C C . SER B 1 127 ? -27.871 -9.363 -12.592 1.00 29.74 127 SER B C 1
ATOM 2111 O O . SER B 1 127 ? -27.161 -10.086 -13.325 1.00 30.09 127 SER B O 1
ATOM 2114 N N . GLY B 1 128 ? -28.038 -8.060 -12.798 1.00 29.48 128 GLY B N 1
ATOM 2115 C CA . GLY B 1 128 ? -27.388 -7.343 -13.899 1.00 29.96 128 GLY B CA 1
ATOM 2116 C C . GLY B 1 128 ? -25.869 -7.278 -13.752 1.00 30.43 128 GLY B C 1
ATOM 2117 O O . GLY B 1 128 ? -25.133 -7.452 -14.730 1.00 30.11 128 GLY B O 1
ATOM 2118 N N . LEU B 1 129 ? -25.404 -7.034 -12.530 1.00 30.24 129 LEU B N 1
ATOM 2119 C CA . LEU B 1 129 ? -23.960 -6.917 -12.255 1.00 31.20 129 LEU B CA 1
ATOM 2120 C C . LEU B 1 129 ? -23.205 -8.193 -12.506 1.00 32.03 129 LEU B C 1
ATOM 2121 O O . LEU B 1 129 ? -22.096 -8.151 -13.048 1.00 33.58 129 LEU B O 1
ATOM 2126 N N . ILE B 1 130 ? -23.790 -9.301 -12.044 1.00 32.04 130 ILE B N 1
ATOM 2127 C CA . ILE B 1 130 ? -23.304 -10.669 -12.257 1.00 33.17 130 ILE B CA 1
ATOM 2128 C C . ILE B 1 130 ? -22.953 -10.905 -13.725 1.00 34.17 130 ILE B C 1
ATOM 2129 O O . ILE B 1 130 ? -21.904 -11.486 -14.043 1.00 34.91 130 ILE B O 1
ATOM 2134 N N . ASP B 1 131 ? -23.834 -10.427 -14.605 1.00 33.86 131 ASP B N 1
ATOM 2135 C CA . ASP B 1 131 ? -23.667 -10.545 -16.046 1.00 34.62 131 ASP B CA 1
ATOM 2136 C C . ASP B 1 131 ? -22.559 -9.609 -16.531 1.00 34.28 131 ASP B C 1
ATOM 2137 O O . ASP B 1 131 ? -21.733 -9.998 -17.362 1.00 35.43 131 ASP B O 1
ATOM 2142 N N . LYS B 1 132 ? -22.539 -8.388 -15.989 1.00 32.71 132 LYS B N 1
ATOM 2143 C CA . LYS B 1 132 ? -21.559 -7.358 -16.357 1.00 32.76 132 LYS B CA 1
ATOM 2144 C C . LYS B 1 132 ? -20.125 -7.759 -15.982 1.00 32.27 132 LYS B C 1
ATOM 2145 O O . LYS B 1 132 ? -19.201 -7.648 -16.795 1.00 33.43 132 LYS B O 1
ATOM 2151 N N . LEU B 1 133 ? -19.954 -8.224 -14.748 1.00 30.86 133 LEU B N 1
ATOM 2152 C CA . LEU B 1 133 ? -18.645 -8.581 -14.215 1.00 31.08 133 LEU B CA 1
ATOM 2153 C C . LEU B 1 133 ? -18.096 -9.801 -14.936 1.00 31.46 133 LEU B C 1
ATOM 2154 O O . LEU B 1 133 ? -16.901 -9.871 -15.238 1.00 31.14 133 LEU B O 1
ATOM 2159 N N . GLU B 1 134 ? -18.988 -10.745 -15.228 1.00 31.72 134 GLU B N 1
ATOM 2160 C CA . GLU B 1 134 ? -18.645 -11.927 -16.006 1.00 33.37 134 GLU B CA 1
ATOM 2161 C C . GLU B 1 134 ? -18.184 -11.493 -17.396 1.00 34.63 134 GLU B C 1
ATOM 2162 O O . GLU B 1 134 ? -17.135 -11.925 -17.882 1.00 36.18 134 GLU B O 1
ATOM 2168 N N . LYS B 1 135 ? -18.956 -10.598 -18.000 1.00 34.97 135 LYS B N 1
ATOM 2169 C CA . LYS B 1 135 ? -18.645 -10.028 -19.307 1.00 36.97 135 LYS B CA 1
ATOM 2170 C C . LYS B 1 135 ? -17.245 -9.412 -19.346 1.00 36.98 135 LYS B C 1
ATOM 2171 O O . LYS B 1 135 ? -16.485 -9.639 -20.293 1.00 38.89 135 LYS B O 1
ATOM 2177 N N . ASN B 1 136 ? -16.910 -8.651 -18.309 1.00 35.57 136 ASN B N 1
ATOM 2178 C CA . ASN B 1 136 ? -15.624 -7.955 -18.217 1.00 36.22 136 ASN B CA 1
ATOM 2179 C C . ASN B 1 136 ? -14.446 -8.899 -18.087 1.00 36.43 136 ASN B C 1
ATOM 2180 O O . ASN B 1 136 ? -13.434 -8.751 -18.775 1.00 37.52 136 ASN B O 1
ATOM 2185 N N . ILE B 1 137 ? -14.587 -9.860 -17.184 1.00 35.10 137 ILE B N 1
ATOM 2186 C CA . ILE B 1 137 ? -13.538 -10.833 -16.909 1.00 36.13 137 ILE B CA 1
ATOM 2187 C C . ILE B 1 137 ? -13.170 -11.643 -18.157 1.00 38.37 137 ILE B C 1
ATOM 2188 O O . ILE B 1 137 ? -11.987 -11.819 -18.455 1.00 39.17 137 ILE B O 1
ATOM 2193 N N . ILE B 1 138 ? -14.176 -12.117 -18.888 1.00 39.89 138 ILE B N 1
ATOM 2194 C CA . ILE B 1 138 ? -13.941 -12.915 -20.098 1.00 43.04 138 ILE B CA 1
ATOM 2195 C C . ILE B 1 138 ? -13.172 -12.090 -21.135 1.00 45.35 138 ILE B C 1
ATOM 2196 O O . ILE B 1 138 ? -12.245 -12.602 -21.777 1.00 47.18 138 ILE B O 1
ATOM 2201 N N . GLN B 1 139 ? -13.537 -10.814 -21.265 1.00 55.14 139 GLN B N 1
ATOM 2202 C CA . GLN B 1 139 ? -12.784 -9.854 -22.083 1.00 57.68 139 GLN B CA 1
ATOM 2203 C C . GLN B 1 139 ? -11.338 -9.693 -21.603 1.00 57.90 139 GLN B C 1
ATOM 2204 O O . GLN B 1 139 ? -10.405 -9.756 -22.409 1.00 59.99 139 GLN B O 1
ATOM 2210 N N . LEU B 1 140 ? -11.157 -9.479 -20.298 1.00 56.72 140 LEU B N 1
ATOM 2211 C CA . LEU B 1 140 ? -9.816 -9.384 -19.706 1.00 57.22 140 LEU B CA 1
ATOM 2212 C C . LEU B 1 140 ? -8.989 -10.642 -19.981 1.00 58.11 140 LEU B C 1
ATOM 2213 O O . LEU B 1 140 ? -7.783 -10.554 -20.233 1.00 60.35 140 LEU B O 1
ATOM 2218 N N . GLN B 1 141 ? -9.652 -11.802 -19.941 1.00 57.67 141 GLN B N 1
ATOM 2219 C CA . GLN B 1 141 ? -9.041 -13.102 -20.262 1.00 60.37 141 GLN B CA 1
ATOM 2220 C C . GLN B 1 141 ? -8.598 -13.187 -21.728 1.00 63.40 141 GLN B C 1
ATOM 2221 O O . GLN B 1 141 ? -7.630 -13.882 -22.051 1.00 67.10 141 GLN B O 1
ATOM 2227 N N . THR B 1 142 ? -9.307 -12.476 -22.605 1.00 63.33 142 THR B N 1
ATOM 2228 C CA . THR B 1 142 ? -8.934 -12.361 -24.016 1.00 66.68 142 THR B CA 1
ATOM 2229 C C . THR B 1 142 ? -7.684 -11.485 -24.165 1.00 69.06 142 THR B C 1
ATOM 2230 O O . THR B 1 142 ? -6.794 -11.802 -24.956 1.00 73.03 142 THR B O 1
ATOM 2234 N N . LYS B 1 143 ? -7.625 -10.397 -23.396 1.00 67.61 143 LYS B N 1
ATOM 2235 C CA . LYS B 1 143 ? -6.463 -9.506 -23.382 1.00 70.29 143 LYS B CA 1
ATOM 2236 C C . LYS B 1 143 ? -5.181 -10.236 -22.988 1.00 72.49 143 LYS B C 1
ATOM 2237 O O . LYS B 1 143 ? -4.088 -9.845 -23.395 1.00 76.51 143 LYS B O 1
#

Sequence (281 aa):
STLGSDLARLVRVWRALIDHRLKPLELTQTHWVTLYNINRLPPEQSQIQLAKAIGIEQPSLVRTLDQLEEKGLITRHTSANDRRAKRIKLTEQSSPIIEQVDGVISSTRKEILGGISSDEIIAVLSGLIDKLEKNIIQLQESTLGSDLARLVRVWRALIIDDHRLKPLELTQTHWVTLYNINRLPPEQSQIQLAKAIGIEQPSLVRTLDQLEEKGLITRHTSANDRRAKRIKLTEQSSPIIEQVDGVISSTRKEILGGISSDEIAVLSGLIDKLEKNIIQLQTK